Protein AF-A0A959FDI9-F1 (afdb_monomer_lite)

Sequence (269 aa):
MSRISKNSVHAALERAADIILSATTGDPFISRRDIRNKLEELQGEEKALVGHFYRFVDARDAKKGARVTKKDVEAALLYTKEKVLDKYDLNNNGFSKAEIDNMSTLGKLTVAFATHLKRVALAIESKTPEDIAQKLTELTDGVFFTGFGSEGDEPVEVIHLQTDLDYLDAQALADALGYDTSTPEGTIEKQYTYSPELNFELIDSIYFTDDDYGIRTNEVVRYMTAYLTDLIVVIFGEDLVAPPQHPWYWAGIAKDGSIIGLQSQVIWT

Radius of gyration: 22.68 Å; chains: 1; bounding box: 50×42×60 Å

Secondary structure (DSSP, 8-state):
-PPBPHHHHHHHHHHHHHHHHTT-SS-SEE-HHHHHHHHHH--HHHHHHHHHHHHHHHHHT--TT--EEHHHHHHHHHHIIIIIIGGG-TTSS-B-HHHHHTS-HHHHHHHHHHHHHHHHHHHHHH--HHHHHHHHHHHHTT-EE--TT-SS-EEPEEEEE----S---HHHHHHHHT--TTSTTT-EEEEEE--GGGHHHHTTTTS-TTSHHHHHHHHHHHHHHHH-EEEEEEEES-TTSSS-EEEEEEEEE-TTS-EEEEEEEEE--

Structure (mmCIF, N/CA/C/O backbone):
data_AF-A0A959FDI9-F1
#
_entry.id   AF-A0A959FDI9-F1
#
loop_
_atom_site.group_PDB
_atom_site.id
_atom_site.type_symbol
_atom_site.label_atom_id
_atom_site.label_alt_id
_atom_site.label_comp_id
_atom_site.label_asym_id
_atom_site.label_entity_id
_atom_site.label_seq_id
_atom_site.pdbx_PDB_ins_code
_atom_site.Cartn_x
_atom_site.Cartn_y
_atom_site.Cartn_z
_atom_site.occupancy
_atom_site.B_iso_or_equiv
_atom_site.auth_seq_id
_atom_site.auth_comp_id
_atom_site.auth_asym_id
_atom_site.auth_atom_id
_atom_site.pdbx_PDB_model_num
ATOM 1 N N . MET A 1 1 ? 9.260 -22.763 -12.420 1.00 64.00 1 MET A N 1
ATOM 2 C CA . MET A 1 1 ? 8.588 -21.450 -12.345 1.00 64.00 1 MET A CA 1
ATOM 3 C C . MET A 1 1 ? 7.423 -21.493 -13.316 1.00 64.00 1 MET A C 1
ATOM 5 O O . MET A 1 1 ? 7.647 -21.844 -14.469 1.00 64.00 1 MET A O 1
ATOM 9 N N . SER A 1 2 ? 6.201 -21.243 -12.846 1.00 80.31 2 SER A N 1
ATOM 10 C CA . SER A 1 2 ? 5.038 -21.065 -13.725 1.00 80.31 2 SER A CA 1
ATOM 11 C C . SER A 1 2 ? 5.229 -19.826 -14.604 1.00 80.31 2 SER A C 1
ATOM 13 O O . SER A 1 2 ? 5.935 -18.906 -14.191 1.00 80.31 2 SER A O 1
ATOM 15 N N . ARG A 1 3 ? 4.590 -19.774 -15.779 1.00 91.19 3 ARG A N 1
ATOM 16 C CA . ARG A 1 3 ? 4.583 -18.560 -16.612 1.00 91.19 3 ARG A CA 1
ATOM 17 C C . ARG A 1 3 ? 4.044 -17.366 -15.816 1.00 91.19 3 ARG A C 1
ATOM 19 O O . ARG A 1 3 ? 3.145 -17.531 -14.985 1.00 91.19 3 ARG A O 1
ATOM 26 N N . ILE A 1 4 ? 4.591 -16.181 -16.066 1.00 92.44 4 ILE A N 1
ATOM 27 C CA . ILE A 1 4 ? 4.073 -14.925 -15.513 1.00 92.44 4 ILE A CA 1
ATOM 28 C C . ILE A 1 4 ? 3.248 -14.202 -16.574 1.00 92.44 4 ILE A C 1
ATOM 30 O O . ILE A 1 4 ? 3.664 -14.107 -17.727 1.00 92.44 4 ILE A O 1
ATOM 34 N N . SER A 1 5 ? 2.058 -13.730 -16.201 1.00 94.25 5 SER A N 1
ATOM 35 C CA . SER A 1 5 ? 1.147 -13.113 -17.164 1.00 94.25 5 SER A CA 1
ATOM 36 C C . SER A 1 5 ? 1.722 -11.802 -17.702 1.00 94.25 5 SER A C 1
ATOM 38 O O . SER A 1 5 ? 2.359 -11.045 -16.965 1.00 94.25 5 SER A O 1
ATOM 40 N N . LYS A 1 6 ? 1.454 -11.518 -18.979 1.00 94.06 6 LYS A N 1
ATOM 41 C CA . LYS A 1 6 ? 1.857 -10.270 -19.632 1.00 94.06 6 LYS A CA 1
ATOM 42 C C . LYS A 1 6 ? 1.352 -9.041 -18.876 1.00 94.06 6 LYS A C 1
ATOM 44 O O . LYS A 1 6 ? 2.129 -8.141 -18.570 1.00 94.06 6 LYS A O 1
ATOM 49 N N . ASN A 1 7 ? 0.080 -9.075 -18.486 1.00 93.38 7 ASN A N 1
ATOM 50 C CA . ASN A 1 7 ? -0.578 -7.995 -17.755 1.00 93.38 7 ASN A CA 1
ATOM 51 C C . ASN A 1 7 ? 0.093 -7.725 -16.404 1.00 93.38 7 ASN A C 1
ATOM 53 O O . ASN A 1 7 ? 0.322 -6.572 -16.066 1.00 93.38 7 ASN A O 1
ATOM 57 N N . SER A 1 8 ? 0.485 -8.766 -15.658 1.00 93.50 8 SER A N 1
ATOM 58 C CA . SER A 1 8 ? 1.203 -8.589 -14.385 1.00 93.50 8 SER A CA 1
ATOM 59 C C . SER A 1 8 ? 2.553 -7.892 -14.576 1.00 93.50 8 SER A C 1
ATOM 61 O O . SER A 1 8 ? 2.942 -7.064 -13.757 1.00 93.50 8 SER A O 1
ATOM 63 N N . VAL A 1 9 ? 3.272 -8.211 -15.657 1.00 95.94 9 VAL A N 1
ATOM 64 C CA . VAL A 1 9 ? 4.559 -7.570 -15.972 1.00 95.94 9 VAL A CA 1
ATOM 65 C C . VAL A 1 9 ? 4.356 -6.124 -16.430 1.00 95.94 9 VAL A C 1
ATOM 67 O O . VAL A 1 9 ? 5.126 -5.250 -16.038 1.00 95.94 9 VAL A O 1
ATOM 70 N N . HIS A 1 10 ? 3.308 -5.844 -17.210 1.00 96.31 10 HIS A N 1
ATOM 71 C CA . HIS A 1 10 ? 2.946 -4.476 -17.598 1.00 96.31 10 HIS A CA 1
ATOM 72 C C . HIS A 1 10 ? 2.569 -3.620 -16.388 1.00 96.31 10 HIS A C 1
ATOM 74 O O . HIS A 1 10 ? 3.113 -2.528 -16.256 1.00 96.31 10 HIS A O 1
ATOM 80 N N . ALA A 1 11 ? 1.733 -4.135 -15.485 1.00 93.69 11 ALA A N 1
ATOM 81 C CA . ALA A 1 11 ? 1.323 -3.435 -14.268 1.00 93.69 11 ALA A CA 1
ATOM 82 C C . ALA A 1 11 ? 2.513 -3.125 -13.344 1.00 93.69 11 ALA A C 1
ATOM 84 O O . ALA A 1 11 ? 2.607 -2.042 -12.774 1.00 93.69 11 ALA A O 1
ATOM 85 N N . ALA A 1 12 ? 3.477 -4.045 -13.232 1.00 96.12 12 ALA A N 1
ATOM 86 C CA . ALA A 1 12 ? 4.700 -3.807 -12.464 1.00 96.12 12 ALA A CA 1
ATOM 87 C C . ALA A 1 12 ? 5.544 -2.659 -13.046 1.00 96.12 12 ALA A C 1
ATOM 89 O O . ALA A 1 12 ? 6.125 -1.871 -12.299 1.00 96.12 12 ALA A O 1
ATOM 90 N N . LEU A 1 13 ? 5.604 -2.550 -14.376 1.00 97.44 13 LEU A N 1
ATOM 91 C CA . LEU A 1 13 ? 6.297 -1.453 -15.048 1.00 97.44 13 LEU A CA 1
ATOM 92 C C . LEU A 1 13 ? 5.544 -0.122 -14.917 1.00 97.44 13 LEU A C 1
ATOM 94 O O . LEU A 1 13 ? 6.181 0.908 -14.718 1.00 97.44 13 LEU A O 1
ATOM 98 N N . GLU A 1 14 ? 4.213 -0.141 -15.020 1.00 96.88 14 GLU A N 1
ATOM 99 C CA . GLU A 1 14 ? 3.357 1.029 -14.774 1.00 96.88 14 GLU A CA 1
ATOM 100 C C . GLU A 1 14 ? 3.564 1.562 -13.358 1.00 96.88 14 GLU A C 1
ATOM 102 O O . GLU A 1 14 ? 3.904 2.728 -13.199 1.00 96.88 14 GLU A O 1
ATOM 107 N N . ARG A 1 15 ? 3.531 0.686 -12.348 1.00 96.12 15 ARG A N 1
ATOM 108 C CA . ARG A 1 15 ? 3.829 1.058 -10.959 1.00 96.12 15 ARG A CA 1
ATOM 109 C C . ARG A 1 15 ? 5.207 1.704 -10.813 1.00 96.12 15 ARG A C 1
ATOM 111 O O . ARG A 1 15 ? 5.352 2.698 -10.110 1.00 96.12 15 ARG A O 1
ATOM 118 N N . ALA A 1 16 ? 6.230 1.175 -11.486 1.00 96.56 16 ALA A N 1
ATOM 119 C CA . ALA A 1 16 ? 7.555 1.791 -11.466 1.00 96.56 16 ALA A CA 1
ATOM 120 C C . ALA A 1 16 ? 7.569 3.185 -12.123 1.00 96.56 16 ALA A C 1
ATOM 122 O O . ALA A 1 16 ? 8.289 4.067 -11.657 1.00 96.56 16 ALA A O 1
ATOM 123 N N . ALA A 1 17 ? 6.786 3.395 -13.185 1.00 96.12 17 ALA A N 1
ATOM 124 C CA . ALA A 1 17 ? 6.612 4.703 -13.809 1.00 96.12 17 ALA A CA 1
ATOM 125 C C . ALA A 1 17 ? 5.898 5.684 -12.867 1.00 96.12 17 ALA A C 1
ATOM 127 O O . ALA A 1 17 ? 6.367 6.809 -12.705 1.00 96.12 17 ALA A O 1
ATOM 128 N N . ASP A 1 18 ? 4.834 5.247 -12.195 1.00 94.25 18 ASP A N 1
ATOM 129 C CA . ASP A 1 18 ? 4.081 6.069 -11.245 1.00 94.25 18 ASP A CA 1
ATOM 130 C C . ASP A 1 18 ? 4.950 6.509 -10.063 1.00 94.25 18 ASP A C 1
ATOM 132 O O . ASP A 1 18 ? 4.940 7.682 -9.698 1.00 94.25 18 ASP A O 1
ATOM 136 N N . ILE A 1 19 ? 5.794 5.616 -9.533 1.00 94.00 19 ILE A N 1
ATOM 137 C CA . ILE A 1 19 ? 6.766 5.948 -8.476 1.00 94.00 19 ILE A CA 1
ATOM 138 C C . ILE A 1 19 ? 7.771 7.013 -8.941 1.00 94.00 19 ILE A C 1
ATOM 140 O O . ILE A 1 19 ? 8.160 7.890 -8.170 1.00 94.00 19 ILE A O 1
ATOM 144 N N . ILE A 1 20 ? 8.209 6.956 -10.202 1.00 93.94 20 ILE A N 1
ATOM 145 C CA . ILE A 1 20 ? 9.092 7.983 -10.774 1.00 93.94 20 ILE A CA 1
ATOM 146 C C . ILE A 1 20 ? 8.350 9.321 -10.878 1.00 93.94 20 ILE A C 1
ATOM 148 O O . ILE A 1 20 ? 8.916 10.362 -10.544 1.00 93.94 20 ILE A O 1
ATOM 152 N N . LEU A 1 21 ? 7.094 9.302 -11.331 1.00 91.50 21 LEU A N 1
ATOM 153 C CA . LEU A 1 21 ? 6.261 10.498 -11.464 1.00 91.50 21 LEU A CA 1
ATOM 154 C C . LEU A 1 21 ? 5.925 11.124 -10.108 1.00 91.50 21 LEU A C 1
ATOM 156 O O . LEU A 1 21 ? 5.872 12.347 -10.013 1.00 91.50 21 LEU A O 1
ATOM 160 N N . SER A 1 22 ? 5.763 10.315 -9.061 1.00 89.88 22 SER A N 1
ATOM 161 C CA . SER A 1 22 ? 5.481 10.782 -7.702 1.00 89.88 22 SER A CA 1
ATOM 162 C C . SER A 1 22 ? 6.714 11.320 -6.970 1.00 89.88 22 SER A C 1
ATOM 164 O O . SER A 1 22 ? 6.590 11.779 -5.840 1.00 89.88 22 SER A O 1
ATOM 166 N N . ALA A 1 23 ? 7.915 11.221 -7.549 1.00 89.25 23 ALA A N 1
ATOM 167 C CA . ALA A 1 23 ? 9.136 11.697 -6.901 1.00 89.25 23 ALA A CA 1
ATOM 168 C C . ALA A 1 23 ? 9.255 13.232 -6.899 1.00 89.25 23 ALA A C 1
ATOM 170 O O . ALA A 1 23 ? 10.052 13.778 -6.142 1.00 89.25 23 ALA A O 1
ATOM 171 N N . THR A 1 24 ? 8.505 13.939 -7.752 1.00 83.06 24 THR A N 1
ATOM 172 C CA . THR A 1 24 ? 8.578 15.404 -7.838 1.00 83.06 24 THR A CA 1
ATOM 173 C C . THR A 1 24 ? 7.906 16.097 -6.651 1.00 83.06 24 THR A C 1
ATOM 175 O O . THR A 1 24 ? 6.798 15.748 -6.255 1.00 83.06 24 THR A O 1
ATOM 178 N N . THR A 1 25 ? 8.529 17.156 -6.133 1.00 75.44 25 THR A N 1
ATOM 179 C CA . THR A 1 25 ? 7.976 18.016 -5.074 1.00 75.44 25 THR A CA 1
ATOM 180 C C . THR A 1 25 ? 7.126 19.158 -5.651 1.00 75.44 25 THR A C 1
ATOM 182 O O . THR A 1 25 ? 7.288 20.314 -5.267 1.00 75.44 25 THR A O 1
ATOM 185 N N . GLY A 1 26 ? 6.268 18.857 -6.630 1.00 70.88 26 GLY A N 1
ATOM 186 C CA . GLY A 1 26 ? 5.386 19.836 -7.286 1.00 70.88 26 GLY A CA 1
ATOM 187 C C . GLY A 1 26 ? 5.960 20.532 -8.529 1.00 70.88 26 GLY A C 1
ATOM 188 O O . GLY A 1 26 ? 5.244 21.288 -9.185 1.00 70.88 26 GLY A O 1
ATOM 189 N N . ASP A 1 27 ? 7.208 20.249 -8.910 1.00 78.25 27 ASP A N 1
ATOM 190 C CA . ASP A 1 27 ? 7.780 20.716 -10.176 1.00 78.25 27 ASP A CA 1
ATOM 191 C C . ASP A 1 27 ? 7.311 19.832 -11.352 1.00 78.25 27 ASP A C 1
ATOM 193 O O . ASP A 1 27 ? 7.165 18.615 -11.206 1.00 78.25 27 ASP A O 1
ATOM 197 N N . PRO A 1 28 ? 7.166 20.370 -12.577 1.00 84.56 28 PRO A N 1
ATOM 198 C CA . PRO A 1 28 ? 6.822 19.564 -13.757 1.00 84.56 28 PRO A CA 1
ATOM 199 C C . PRO A 1 28 ? 7.983 18.674 -14.250 1.00 84.56 28 PRO A C 1
ATOM 201 O O . PRO A 1 28 ? 7.889 18.042 -15.305 1.00 84.56 28 PRO A O 1
ATOM 204 N N . PHE A 1 29 ? 9.094 18.644 -13.511 1.00 88.75 29 PHE A N 1
ATOM 205 C CA . PHE A 1 29 ? 10.334 17.976 -13.867 1.00 88.75 29 PHE A CA 1
ATOM 206 C C . PHE A 1 29 ? 10.818 17.091 -12.724 1.00 88.75 29 PHE A C 1
ATOM 208 O O . PHE A 1 29 ? 10.808 17.505 -11.573 1.00 88.75 29 PHE A O 1
ATOM 215 N N . ILE A 1 30 ? 11.347 15.922 -13.071 1.00 89.75 30 ILE A N 1
ATOM 216 C CA . ILE A 1 30 ? 11.963 14.987 -12.136 1.00 89.75 30 ILE A CA 1
ATOM 217 C C . ILE A 1 30 ? 13.481 15.137 -12.232 1.00 89.75 30 ILE A C 1
ATOM 219 O O . ILE A 1 30 ? 14.099 14.824 -13.260 1.00 89.75 30 ILE A O 1
ATOM 223 N N . SER A 1 31 ? 14.104 15.628 -11.163 1.00 87.69 31 SER A N 1
ATOM 224 C CA . SER A 1 31 ? 15.558 15.721 -11.079 1.00 87.69 31 SER A CA 1
ATOM 225 C C . SER A 1 31 ? 16.185 14.408 -10.596 1.00 87.69 31 SER A C 1
ATOM 227 O O . SER A 1 31 ? 15.552 13.558 -9.971 1.00 87.69 31 SER A O 1
ATOM 229 N N . ARG A 1 32 ? 17.493 14.254 -10.834 1.00 89.00 32 ARG A N 1
ATOM 230 C CA . ARG A 1 32 ? 18.267 13.114 -10.308 1.00 89.00 32 ARG A CA 1
ATOM 231 C C . ARG A 1 32 ? 18.302 13.076 -8.781 1.00 89.00 32 ARG A C 1
ATOM 233 O O . ARG A 1 32 ? 18.524 12.010 -8.215 1.00 89.00 32 ARG A O 1
ATOM 240 N N . ARG A 1 33 ? 18.157 14.234 -8.127 1.00 88.25 33 ARG A N 1
ATOM 241 C CA . ARG A 1 33 ? 18.095 14.325 -6.665 1.00 88.25 33 ARG A CA 1
ATOM 242 C C . ARG A 1 33 ? 16.769 13.766 -6.167 1.00 88.25 33 ARG A C 1
ATOM 244 O O . ARG A 1 33 ? 16.793 12.926 -5.281 1.00 88.25 33 ARG A O 1
ATOM 251 N N . ASP A 1 34 ? 15.666 14.163 -6.790 1.00 90.12 34 ASP A N 1
ATOM 252 C CA . ASP A 1 34 ? 14.319 13.731 -6.398 1.00 90.12 34 ASP A CA 1
ATOM 253 C C . ASP A 1 34 ? 14.202 12.206 -6.468 1.00 90.12 34 ASP A C 1
ATOM 255 O O . ASP A 1 34 ? 13.781 11.557 -5.516 1.00 90.12 34 ASP A O 1
ATOM 259 N N . ILE A 1 35 ? 14.715 11.606 -7.547 1.00 91.56 35 ILE A N 1
ATOM 260 C CA . ILE A 1 35 ? 14.747 10.145 -7.672 1.00 91.56 35 ILE A CA 1
ATOM 261 C C . ILE A 1 35 ? 15.709 9.487 -6.696 1.00 91.56 35 ILE A C 1
ATOM 263 O O . ILE A 1 35 ? 15.417 8.395 -6.222 1.00 91.56 35 ILE A O 1
ATOM 267 N N . ARG A 1 36 ? 16.847 10.108 -6.370 1.00 91.12 36 ARG A N 1
ATOM 268 C CA . ARG A 1 36 ? 17.741 9.548 -5.350 1.00 91.12 36 ARG A CA 1
ATOM 269 C C . ARG A 1 36 ? 17.026 9.447 -4.007 1.00 91.12 36 ARG A C 1
ATOM 271 O O . ARG A 1 36 ? 17.040 8.365 -3.435 1.00 91.12 36 ARG A O 1
ATOM 278 N N . ASN A 1 37 ? 16.372 10.524 -3.580 1.00 89.06 37 ASN A N 1
ATOM 279 C CA . ASN A 1 37 ? 15.600 10.547 -2.342 1.00 89.06 37 ASN A CA 1
ATOM 280 C C . ASN A 1 37 ? 14.484 9.496 -2.396 1.00 89.06 37 ASN A C 1
ATOM 282 O O . ASN A 1 37 ? 14.387 8.653 -1.512 1.00 89.06 37 ASN A O 1
ATOM 286 N N . LYS A 1 38 ? 13.726 9.437 -3.502 1.00 90.94 38 LYS A N 1
ATOM 287 C CA . LYS A 1 38 ? 12.665 8.434 -3.651 1.00 90.94 38 LYS A CA 1
ATOM 288 C C . LYS A 1 38 ? 13.194 7.001 -3.569 1.00 90.94 38 LYS A C 1
ATOM 290 O O . LYS A 1 38 ? 12.561 6.142 -2.974 1.00 90.94 38 LYS A O 1
ATOM 295 N N . LEU A 1 39 ? 14.368 6.722 -4.139 1.00 91.94 39 LEU A N 1
ATOM 296 C CA . LEU A 1 39 ? 14.997 5.400 -4.078 1.00 91.94 39 LEU A CA 1
ATOM 297 C C . LEU A 1 39 ? 15.461 5.011 -2.668 1.00 91.94 39 LEU A C 1
ATOM 299 O O . LEU A 1 39 ? 15.658 3.819 -2.432 1.00 91.94 39 LEU A O 1
ATOM 303 N N . GLU A 1 40 ? 15.682 5.956 -1.754 1.00 89.75 40 GLU A N 1
ATOM 304 C CA . GLU A 1 40 ? 16.027 5.661 -0.355 1.00 89.75 40 GLU A CA 1
ATOM 305 C C . GLU A 1 40 ? 14.838 5.044 0.396 1.00 89.75 40 GLU A C 1
ATOM 307 O O . GLU A 1 40 ? 15.041 4.143 1.207 1.00 89.75 40 GLU A O 1
ATOM 312 N N . GLU A 1 41 ? 13.610 5.409 0.018 1.00 86.50 41 GLU A N 1
ATOM 313 C CA . GLU A 1 41 ? 12.364 4.850 0.563 1.00 86.50 41 GLU A CA 1
ATOM 314 C C . GLU A 1 41 ? 12.072 3.426 0.054 1.00 86.50 41 GLU A C 1
ATOM 316 O O . GLU A 1 41 ? 11.409 2.634 0.727 1.00 86.50 41 GLU A O 1
ATOM 321 N N . LEU A 1 42 ? 12.566 3.080 -1.140 1.00 88.31 42 LEU A N 1
ATOM 322 C CA . LEU A 1 42 ? 12.293 1.796 -1.791 1.00 88.31 42 LEU A CA 1
ATOM 323 C C . LEU A 1 42 ? 13.304 0.718 -1.397 1.00 88.31 42 LEU A C 1
ATOM 325 O O . LEU A 1 42 ? 14.479 0.989 -1.132 1.00 88.31 42 LEU A O 1
ATOM 329 N N . GLN A 1 43 ? 12.872 -0.541 -1.476 1.00 87.69 43 GLN A N 1
ATOM 330 C CA . GLN A 1 43 ? 13.693 -1.714 -1.170 1.00 87.69 43 GLN A CA 1
ATOM 331 C C . GLN A 1 43 ? 13.591 -2.785 -2.270 1.00 87.69 43 GLN A C 1
ATOM 333 O O . GLN A 1 43 ? 12.717 -2.739 -3.137 1.00 87.69 43 GLN A O 1
ATOM 338 N N . GLY A 1 44 ? 14.524 -3.742 -2.252 1.00 93.25 44 GLY A N 1
ATOM 339 C CA . GLY A 1 44 ? 14.464 -4.965 -3.062 1.00 93.25 44 GLY A CA 1
ATOM 340 C C . GLY A 1 44 ? 14.291 -4.752 -4.573 1.00 93.25 44 GLY A C 1
ATOM 341 O O . GLY A 1 44 ? 14.942 -3.904 -5.193 1.00 93.25 44 GLY A O 1
ATOM 342 N N . GLU A 1 45 ? 13.424 -5.569 -5.175 1.00 94.06 45 GLU A N 1
ATOM 343 C CA . GLU A 1 45 ? 13.144 -5.574 -6.612 1.00 94.06 45 GLU A CA 1
ATOM 344 C C . GLU A 1 45 ? 12.483 -4.276 -7.102 1.00 94.06 45 GLU A C 1
ATOM 346 O O . GLU A 1 45 ? 12.754 -3.857 -8.229 1.00 94.06 45 GLU A O 1
ATOM 351 N N . GLU A 1 46 ? 11.680 -3.612 -6.261 1.00 94.44 46 GLU A N 1
ATOM 352 C CA . GLU A 1 46 ? 11.037 -2.329 -6.583 1.00 94.44 46 GLU A CA 1
ATOM 353 C C . GLU A 1 46 ? 12.093 -1.239 -6.797 1.00 94.44 46 GLU A C 1
ATOM 355 O O . GLU A 1 46 ? 12.156 -0.627 -7.865 1.00 94.44 46 GLU A O 1
ATOM 360 N N . LYS A 1 47 ? 13.013 -1.074 -5.833 1.00 95.50 47 LYS A N 1
ATOM 361 C CA . LYS A 1 47 ? 14.143 -0.132 -5.936 1.00 95.50 47 LYS A CA 1
ATOM 362 C C . LYS A 1 47 ? 15.004 -0.416 -7.164 1.00 95.50 47 LYS A C 1
ATOM 364 O O . LYS A 1 47 ? 15.411 0.508 -7.875 1.00 95.50 47 LYS A O 1
ATOM 369 N N . ALA A 1 48 ? 15.296 -1.693 -7.417 1.00 95.88 48 ALA A N 1
ATOM 370 C CA . ALA A 1 48 ? 16.121 -2.106 -8.545 1.00 95.88 48 ALA A CA 1
ATOM 371 C C . ALA A 1 48 ? 15.465 -1.751 -9.889 1.00 95.88 48 ALA A C 1
ATOM 373 O O . ALA A 1 48 ? 16.136 -1.190 -10.761 1.00 95.88 48 ALA A O 1
ATOM 374 N N . LEU A 1 49 ? 14.165 -2.031 -10.043 1.00 97.94 49 LEU A N 1
ATOM 375 C CA . LEU A 1 49 ? 13.410 -1.686 -11.244 1.00 97.94 49 LEU A CA 1
ATOM 376 C C . LEU A 1 49 ? 13.297 -0.172 -11.420 1.00 97.94 49 LEU A C 1
ATOM 378 O O . LEU A 1 49 ? 13.691 0.325 -12.472 1.00 97.94 49 LEU A O 1
ATOM 382 N N . VAL A 1 50 ? 12.827 0.561 -10.405 1.00 97.25 50 VAL A N 1
ATOM 383 C CA . VAL A 1 50 ? 12.641 2.022 -10.465 1.00 97.25 50 VAL A CA 1
ATOM 384 C C . VAL A 1 50 ? 13.956 2.718 -10.814 1.00 97.25 50 VAL A C 1
ATOM 386 O O . VAL A 1 50 ? 14.015 3.519 -11.747 1.00 97.25 50 VAL A O 1
ATOM 389 N N . GLY A 1 51 ? 15.053 2.352 -10.147 1.00 96.00 51 GLY A N 1
ATOM 390 C CA . GLY A 1 51 ? 16.361 2.950 -10.408 1.00 96.00 51 GLY A CA 1
ATOM 391 C C . GLY A 1 51 ? 16.915 2.615 -11.795 1.00 96.00 51 GLY A C 1
ATOM 392 O O . GLY A 1 51 ? 17.556 3.453 -12.436 1.00 96.00 51 GLY A O 1
ATOM 393 N N . HIS A 1 52 ? 16.690 1.396 -12.296 1.00 97.19 52 HIS A N 1
ATOM 394 C CA . HIS A 1 52 ? 17.118 1.021 -13.645 1.00 97.19 52 HIS A CA 1
ATOM 395 C C . HIS A 1 52 ? 16.255 1.679 -14.725 1.00 97.19 52 HIS A C 1
ATOM 397 O O . HIS A 1 52 ? 16.796 2.158 -15.721 1.00 97.19 52 HIS A O 1
ATOM 403 N N . PHE A 1 53 ? 14.942 1.747 -14.511 1.00 97.00 53 PHE A N 1
ATOM 404 C CA . PHE A 1 53 ? 14.006 2.360 -15.440 1.00 97.00 53 PHE A CA 1
ATOM 405 C C . PHE A 1 53 ? 14.223 3.871 -15.530 1.00 97.00 53 PHE A C 1
ATOM 407 O O . PHE A 1 53 ? 14.349 4.386 -16.636 1.00 97.00 53 PHE A O 1
ATOM 414 N N . TYR A 1 54 ? 14.429 4.570 -14.409 1.00 95.12 54 TYR A N 1
ATOM 415 C CA . TYR A 1 54 ? 14.777 5.993 -14.436 1.00 95.12 54 TYR A CA 1
ATOM 416 C C . TYR A 1 54 ? 16.052 6.270 -15.241 1.00 95.12 54 TYR A C 1
ATOM 418 O O . TYR A 1 54 ? 16.063 7.163 -16.082 1.00 95.12 54 TYR A O 1
ATOM 426 N N . ARG A 1 55 ? 17.119 5.477 -15.051 1.00 93.69 55 ARG A N 1
ATOM 427 C CA . ARG A 1 55 ? 18.348 5.616 -15.856 1.00 93.69 55 ARG A CA 1
ATOM 428 C C . ARG A 1 55 ? 18.098 5.378 -17.341 1.00 93.69 55 ARG A C 1
ATOM 430 O O . ARG A 1 55 ? 18.737 6.023 -18.164 1.00 93.69 55 ARG A O 1
ATOM 437 N N . PHE A 1 56 ? 17.191 4.467 -17.682 1.00 93.81 56 PHE A N 1
ATOM 438 C CA . PHE A 1 56 ? 16.774 4.246 -19.062 1.00 93.81 56 PHE A CA 1
ATOM 439 C C . PHE A 1 56 ? 16.048 5.473 -19.643 1.00 93.81 56 PHE A C 1
ATOM 441 O O . PHE A 1 56 ? 16.335 5.847 -20.779 1.00 93.81 56 PHE A O 1
ATOM 448 N N . VAL A 1 57 ? 15.184 6.139 -18.865 1.00 93.00 57 VAL A N 1
ATOM 449 C CA . VAL A 1 57 ? 14.532 7.398 -19.274 1.00 93.00 57 VAL A CA 1
ATOM 450 C C . VAL A 1 57 ? 15.552 8.535 -19.415 1.00 93.00 57 VAL A C 1
ATOM 452 O O . VAL A 1 57 ? 15.634 9.151 -20.473 1.00 93.00 57 VAL A O 1
ATOM 455 N N . ASP A 1 58 ? 16.384 8.768 -18.395 1.00 90.06 58 ASP A N 1
ATOM 456 C CA . ASP A 1 58 ? 17.394 9.843 -18.367 1.00 90.06 58 ASP A CA 1
ATOM 457 C C . ASP A 1 58 ? 18.430 9.700 -19.497 1.00 90.06 58 ASP A C 1
ATOM 459 O O . ASP A 1 58 ? 18.857 10.685 -20.098 1.00 90.06 58 ASP A O 1
ATOM 463 N N . ALA A 1 59 ? 18.815 8.464 -19.837 1.00 86.56 59 ALA A N 1
ATOM 464 C CA . ALA A 1 59 ? 19.763 8.197 -20.916 1.00 86.56 59 ALA A CA 1
ATOM 465 C C . ALA A 1 59 ? 19.198 8.500 -22.313 1.00 86.56 59 ALA A C 1
ATOM 467 O O . ALA A 1 59 ? 19.975 8.780 -23.228 1.00 86.56 59 ALA A O 1
ATOM 468 N N . ARG A 1 60 ? 17.872 8.449 -22.494 1.00 73.06 60 ARG A N 1
ATOM 469 C CA . ARG A 1 60 ? 17.224 8.663 -23.797 1.00 73.06 60 ARG A CA 1
ATOM 470 C C . ARG A 1 60 ? 17.355 10.110 -24.279 1.00 73.06 60 ARG A C 1
ATOM 472 O O . ARG A 1 60 ? 17.523 10.321 -25.476 1.00 73.06 60 ARG A O 1
ATOM 479 N N . ASP A 1 61 ? 17.373 11.067 -23.351 1.00 67.25 61 ASP A N 1
ATOM 480 C CA . ASP A 1 61 ? 17.474 12.507 -23.627 1.00 67.25 61 ASP A CA 1
ATOM 481 C C . ASP A 1 61 ? 18.696 13.160 -22.959 1.00 67.25 61 ASP A C 1
ATOM 483 O O . ASP A 1 61 ? 18.682 14.339 -22.599 1.00 67.25 61 ASP A O 1
ATOM 487 N N . ALA A 1 62 ? 19.790 12.401 -22.826 1.00 65.12 62 ALA A N 1
ATOM 488 C CA . ALA A 1 62 ? 21.022 12.823 -22.163 1.00 65.12 62 ALA A CA 1
ATOM 489 C C . ALA A 1 62 ? 21.653 14.078 -22.807 1.00 65.12 62 ALA A C 1
ATOM 491 O O . ALA A 1 62 ? 22.494 14.011 -23.705 1.00 65.12 62 ALA A O 1
ATOM 492 N N . LYS A 1 63 ? 21.274 15.255 -22.304 1.00 71.75 63 LYS A N 1
ATOM 493 C CA . LYS A 1 63 ? 21.898 16.556 -22.582 1.00 71.75 63 LYS A CA 1
ATOM 494 C C . LYS A 1 63 ? 22.296 17.213 -21.265 1.00 71.75 63 LYS A C 1
ATOM 496 O O . LYS A 1 63 ? 21.734 16.930 -20.208 1.00 71.75 63 LYS A O 1
ATOM 501 N N . LYS A 1 64 ? 23.284 18.110 -21.298 1.00 64.94 64 LYS A N 1
ATOM 502 C CA . LYS A 1 64 ? 23.692 18.863 -20.103 1.00 64.94 64 LYS A CA 1
ATOM 503 C C . LYS A 1 64 ? 22.498 19.689 -19.601 1.00 64.94 64 LYS A C 1
ATOM 505 O O . LYS A 1 64 ? 22.027 20.565 -20.316 1.00 64.94 64 LYS A O 1
ATOM 510 N N . GLY A 1 65 ? 22.019 19.393 -18.391 1.00 65.88 65 GLY A N 1
ATOM 511 C CA . GLY A 1 65 ? 20.827 20.026 -17.811 1.00 65.88 65 GLY A CA 1
ATOM 512 C C . GLY A 1 65 ? 19.490 19.414 -18.244 1.00 65.88 65 GLY A C 1
ATOM 513 O O . GLY A 1 65 ? 18.454 19.991 -17.920 1.00 65.88 65 GLY A O 1
ATOM 514 N N . ALA A 1 66 ? 19.498 18.275 -18.951 1.00 69.38 66 ALA A N 1
ATOM 515 C CA . ALA A 1 66 ? 18.284 17.525 -19.247 1.00 69.38 66 ALA A CA 1
ATOM 516 C C . ALA A 1 66 ? 17.573 17.143 -17.945 1.00 69.38 66 ALA A C 1
ATOM 518 O O . ALA A 1 66 ? 18.204 16.752 -16.960 1.00 69.38 66 ALA A O 1
ATOM 519 N N . ARG A 1 67 ? 16.255 17.314 -17.953 1.00 83.44 67 ARG A N 1
ATOM 520 C CA . ARG A 1 67 ? 15.360 16.938 -16.866 1.00 83.44 67 ARG A CA 1
ATOM 521 C C . ARG A 1 67 ? 14.362 15.944 -17.428 1.00 83.44 67 ARG A C 1
ATOM 523 O O . ARG A 1 67 ? 13.933 16.113 -18.565 1.00 83.44 67 ARG A O 1
ATOM 530 N N . VAL A 1 68 ? 13.992 14.951 -16.632 1.00 89.81 68 VAL A N 1
ATOM 531 C CA . VAL A 1 68 ? 12.985 13.971 -17.035 1.00 89.81 68 VAL A CA 1
ATOM 532 C C . VAL A 1 68 ? 11.606 14.593 -16.840 1.00 89.81 68 VAL A C 1
ATOM 534 O O . VAL A 1 68 ? 11.291 15.082 -15.757 1.00 89.81 68 VAL A O 1
ATOM 537 N N . THR A 1 69 ? 10.790 14.610 -17.888 1.00 91.50 69 THR A N 1
ATOM 538 C CA . THR A 1 69 ? 9.395 15.060 -17.832 1.00 91.50 69 THR A CA 1
ATOM 539 C C . THR A 1 69 ? 8.443 13.873 -17.738 1.00 91.50 69 THR A C 1
ATOM 541 O O . THR A 1 69 ? 8.799 12.742 -18.073 1.00 91.50 69 THR A O 1
ATOM 544 N N . LYS A 1 70 ? 7.183 14.135 -17.365 1.00 92.38 70 LYS A N 1
ATOM 545 C CA . LYS A 1 70 ? 6.112 13.129 -17.432 1.00 92.38 70 LYS A CA 1
ATOM 546 C C . LYS A 1 70 ? 6.009 12.478 -18.817 1.00 92.38 70 LYS A C 1
ATOM 548 O O . LYS A 1 70 ? 5.909 11.260 -18.921 1.00 92.38 70 LYS A O 1
ATOM 553 N N . LYS A 1 71 ? 6.124 13.284 -19.875 1.00 92.25 71 LYS A N 1
ATOM 554 C CA . LYS A 1 71 ? 6.079 12.812 -21.263 1.00 92.25 71 LYS A CA 1
ATOM 555 C C . LYS A 1 71 ? 7.214 11.833 -21.578 1.00 92.25 71 LYS A C 1
ATOM 557 O O . LYS A 1 71 ? 6.994 10.865 -22.302 1.00 92.25 71 LYS A O 1
ATOM 562 N N . ASP A 1 72 ? 8.407 12.062 -21.035 1.00 93.06 72 ASP A N 1
ATOM 563 C CA . ASP A 1 72 ? 9.559 11.182 -21.264 1.00 93.06 72 ASP A CA 1
ATOM 564 C C . ASP A 1 72 ? 9.354 9.827 -20.579 1.00 93.06 72 ASP A C 1
ATOM 566 O O . ASP A 1 72 ? 9.634 8.783 -21.173 1.00 93.06 72 ASP A O 1
ATOM 570 N N . VAL A 1 73 ? 8.794 9.834 -19.363 1.00 94.31 73 VAL A N 1
ATOM 571 C CA . VAL A 1 73 ? 8.436 8.615 -18.623 1.00 94.31 73 VAL A CA 1
ATOM 572 C C . VAL A 1 73 ? 7.363 7.821 -19.370 1.00 94.31 73 VAL A C 1
ATOM 574 O O . VAL A 1 73 ? 7.548 6.629 -19.605 1.00 94.31 73 VAL A O 1
ATOM 577 N N . GLU A 1 74 ? 6.285 8.467 -19.821 1.00 94.75 74 GLU A N 1
ATOM 578 C CA . GLU A 1 74 ? 5.214 7.822 -20.598 1.00 94.75 74 GLU A CA 1
ATOM 579 C C . GLU A 1 74 ? 5.735 7.244 -21.925 1.00 94.75 74 GLU A C 1
ATOM 581 O O . GLU A 1 74 ? 5.431 6.104 -22.290 1.00 94.75 74 GLU A O 1
ATOM 586 N N . ALA A 1 75 ? 6.588 7.990 -22.634 1.00 94.31 75 ALA A N 1
ATOM 587 C CA . ALA A 1 75 ? 7.202 7.528 -23.875 1.00 94.31 75 ALA A CA 1
ATOM 588 C C . ALA A 1 75 ? 8.179 6.361 -23.653 1.00 94.31 75 ALA A C 1
ATOM 590 O O . ALA A 1 75 ? 8.330 5.497 -24.526 1.00 94.31 75 ALA A O 1
ATOM 591 N N . ALA A 1 76 ? 8.878 6.328 -22.517 1.00 95.25 76 ALA A N 1
ATOM 592 C CA . ALA A 1 76 ? 9.739 5.216 -22.131 1.00 95.25 76 ALA A CA 1
ATOM 593 C C . ALA A 1 76 ? 8.931 3.990 -21.688 1.00 95.25 76 ALA A C 1
ATOM 595 O O . ALA A 1 76 ? 9.308 2.868 -22.034 1.00 95.25 76 ALA A O 1
ATOM 596 N N . LEU A 1 77 ? 7.815 4.193 -20.986 1.00 96.25 77 LEU A N 1
ATOM 597 C CA . LEU A 1 77 ? 6.885 3.147 -20.567 1.00 96.25 77 LEU A CA 1
ATOM 598 C C . LEU A 1 77 ? 6.318 2.421 -21.788 1.00 96.25 77 LEU A C 1
ATOM 600 O O . LEU A 1 77 ? 6.460 1.202 -21.896 1.00 96.25 77 LEU A O 1
ATOM 604 N N . LEU A 1 78 ? 5.768 3.172 -22.748 1.00 96.19 78 LEU A N 1
ATOM 605 C CA . LEU A 1 78 ? 5.226 2.611 -23.987 1.00 96.19 78 LEU A CA 1
ATOM 606 C C . LEU A 1 78 ? 6.296 1.848 -24.778 1.00 96.19 78 LEU A C 1
ATOM 608 O O . LEU A 1 78 ? 6.097 0.693 -25.150 1.00 96.19 78 LEU A O 1
ATOM 612 N N . TYR A 1 79 ? 7.470 2.460 -24.967 1.00 95.75 79 TYR A N 1
ATOM 613 C CA . TYR A 1 79 ? 8.583 1.812 -25.661 1.00 95.75 79 TYR A CA 1
ATOM 614 C C . TYR A 1 79 ? 9.007 0.507 -24.976 1.00 95.75 79 TYR A C 1
ATOM 616 O O . TYR A 1 79 ? 9.269 -0.491 -25.645 1.00 95.75 79 TYR A O 1
ATOM 624 N N . THR A 1 80 ? 9.088 0.499 -23.646 1.00 95.94 80 THR A N 1
ATOM 625 C CA . THR A 1 80 ? 9.527 -0.675 -22.885 1.00 95.94 80 THR A CA 1
ATOM 626 C C . THR A 1 80 ? 8.504 -1.802 -22.995 1.00 95.94 80 THR A C 1
ATOM 628 O O . THR A 1 80 ? 8.896 -2.935 -23.273 1.00 95.94 80 THR A O 1
ATOM 631 N N . LYS A 1 81 ? 7.202 -1.504 -22.892 1.00 96.12 81 LYS A N 1
ATOM 632 C CA . LYS A 1 81 ? 6.148 -2.497 -23.141 1.00 96.12 81 LYS A CA 1
ATOM 633 C C . LYS A 1 81 ? 6.306 -3.133 -24.518 1.00 96.12 81 LYS A C 1
ATOM 635 O O . LYS A 1 81 ? 6.491 -4.339 -24.616 1.00 96.12 81 LYS A O 1
ATOM 640 N N . GLU A 1 82 ? 6.360 -2.329 -25.573 1.00 94.62 82 GLU A N 1
ATOM 641 C CA . GLU A 1 82 ? 6.373 -2.855 -26.941 1.00 94.62 82 GLU A CA 1
ATOM 642 C C . GLU A 1 82 ? 7.694 -3.528 -27.340 1.00 94.62 82 GLU A C 1
ATOM 644 O O . GLU A 1 82 ? 7.707 -4.572 -27.992 1.00 94.62 82 GLU A O 1
ATOM 649 N N . LYS A 1 83 ? 8.831 -2.901 -27.022 1.00 94.81 83 LYS A N 1
ATOM 650 C CA . LYS A 1 83 ? 10.139 -3.277 -27.585 1.00 94.81 83 LYS A CA 1
ATOM 651 C C . LYS A 1 83 ? 10.995 -4.104 -26.639 1.00 94.81 83 LYS A C 1
ATOM 653 O O . LYS A 1 83 ? 11.874 -4.825 -27.115 1.00 94.81 83 LYS A O 1
ATOM 658 N N . VAL A 1 84 ? 10.766 -4.003 -25.330 1.00 93.75 84 VAL A N 1
ATOM 659 C CA . VAL A 1 84 ? 11.555 -4.713 -24.312 1.00 93.75 84 VAL A CA 1
ATOM 660 C C . VAL A 1 84 ? 10.808 -5.920 -23.759 1.00 93.75 84 VAL A C 1
ATOM 662 O O . VAL A 1 84 ? 11.453 -6.935 -23.511 1.00 93.75 84 VAL A O 1
ATOM 665 N N . LEU A 1 85 ? 9.487 -5.834 -23.590 1.00 95.00 85 LEU A N 1
ATOM 666 C CA . LEU A 1 85 ? 8.684 -6.907 -23.002 1.00 95.00 85 LEU A CA 1
ATOM 667 C C . LEU A 1 85 ? 7.982 -7.732 -24.080 1.00 95.00 85 LEU A C 1
ATOM 669 O O . LEU A 1 85 ? 8.307 -8.901 -24.267 1.00 95.00 85 LEU A O 1
ATOM 673 N N . ASP A 1 86 ? 7.081 -7.119 -24.842 1.00 94.06 86 ASP A N 1
ATOM 674 C CA . ASP A 1 86 ? 6.147 -7.813 -25.735 1.00 94.06 86 ASP A CA 1
ATOM 675 C C . ASP A 1 86 ? 6.829 -8.627 -26.831 1.00 94.06 86 ASP A C 1
ATOM 677 O O . ASP A 1 86 ? 6.320 -9.667 -27.238 1.00 94.06 86 ASP A O 1
ATOM 681 N N . LYS A 1 87 ? 8.026 -8.207 -27.253 1.00 93.19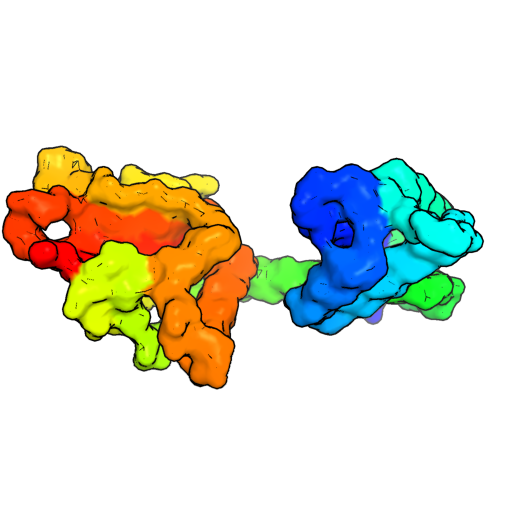 87 LYS A N 1
ATOM 682 C CA . LYS A 1 87 ? 8.864 -8.954 -28.198 1.00 93.19 87 LYS A CA 1
ATOM 683 C C . LYS A 1 87 ? 9.173 -10.390 -27.736 1.00 93.19 87 LYS A C 1
ATOM 685 O O . LYS A 1 87 ? 9.467 -11.234 -28.578 1.00 93.19 87 LYS A O 1
ATOM 690 N N . TYR A 1 88 ? 9.151 -10.657 -26.430 1.00 92.00 88 TYR A N 1
ATOM 691 C CA . TYR A 1 88 ? 9.506 -11.955 -25.850 1.00 92.00 88 TYR A CA 1
ATOM 692 C C . TYR A 1 88 ? 8.296 -12.821 -25.465 1.00 92.00 88 TYR A C 1
ATOM 694 O O . TYR A 1 88 ? 8.507 -13.977 -25.124 1.00 92.00 88 TYR A O 1
ATOM 702 N N . ASP A 1 89 ? 7.057 -12.317 -25.524 1.00 90.00 89 ASP A N 1
ATOM 703 C CA . ASP A 1 89 ? 5.838 -13.125 -25.313 1.00 90.00 89 ASP A CA 1
ATOM 704 C C . ASP A 1 89 ? 5.352 -13.685 -26.658 1.00 90.00 89 ASP A C 1
ATOM 706 O O . ASP A 1 89 ? 4.353 -13.240 -27.224 1.00 90.00 89 ASP A O 1
ATOM 710 N N . LEU A 1 90 ? 6.119 -14.618 -27.229 1.00 85.44 90 LEU A N 1
ATOM 711 C CA . LEU A 1 90 ? 5.969 -15.035 -28.632 1.00 85.44 90 LEU A CA 1
ATOM 712 C C . LEU A 1 90 ? 4.635 -15.735 -28.925 1.00 85.44 90 LEU A C 1
ATOM 714 O O . LEU A 1 90 ? 4.186 -15.780 -30.069 1.00 85.44 90 LEU A O 1
ATOM 718 N N . ASN A 1 91 ? 4.020 -16.309 -27.900 1.00 87.75 91 ASN A N 1
ATOM 719 C CA . ASN A 1 91 ? 2.812 -17.120 -27.981 1.00 87.75 91 ASN A CA 1
ATOM 720 C C . ASN A 1 91 ? 1.633 -16.520 -27.195 1.00 87.75 91 ASN A C 1
ATOM 722 O O . ASN A 1 91 ? 0.617 -17.200 -27.041 1.00 87.75 91 ASN A O 1
ATOM 726 N N . ASN A 1 92 ? 1.753 -15.269 -26.728 1.00 87.00 92 ASN A N 1
ATOM 727 C CA . ASN A 1 92 ? 0.722 -14.524 -25.995 1.00 87.00 92 ASN A CA 1
ATOM 728 C C . ASN A 1 92 ? 0.118 -15.294 -24.807 1.00 87.00 92 ASN A C 1
ATOM 730 O O . ASN A 1 92 ? -1.067 -15.150 -24.505 1.00 87.00 92 ASN A O 1
ATOM 734 N N . ASN A 1 93 ? 0.901 -16.145 -24.142 1.00 87.69 93 ASN A N 1
ATOM 735 C CA . ASN A 1 93 ? 0.447 -16.873 -22.953 1.00 87.69 93 ASN A CA 1
ATOM 736 C C . ASN A 1 93 ? 1.295 -16.554 -21.716 1.00 87.69 93 ASN A C 1
ATOM 738 O O . ASN A 1 93 ? 1.321 -17.317 -20.743 1.00 87.69 93 ASN A O 1
ATOM 742 N N . GLY A 1 94 ? 1.946 -15.389 -21.746 1.00 90.38 94 GLY A N 1
ATOM 743 C CA . GLY A 1 94 ? 2.814 -14.899 -20.694 1.00 90.38 94 GLY A CA 1
ATOM 744 C C . GLY A 1 94 ? 4.221 -15.469 -20.802 1.00 90.38 94 GLY A C 1
ATOM 745 O O . GLY A 1 94 ? 4.494 -16.409 -21.542 1.00 90.38 94 GLY A O 1
ATOM 746 N N . PHE A 1 95 ? 5.131 -14.924 -20.009 1.00 92.94 95 PHE A N 1
ATOM 747 C CA . PHE A 1 95 ? 6.554 -15.179 -20.167 1.00 92.94 95 PHE A CA 1
ATOM 748 C C . PHE A 1 95 ? 6.981 -16.482 -19.490 1.00 92.94 95 PHE A C 1
ATOM 750 O O . PHE A 1 95 ? 6.770 -16.696 -18.290 1.00 92.94 95 PHE A O 1
ATOM 757 N N . SER A 1 96 ? 7.614 -17.358 -20.263 1.00 94.19 96 SER A N 1
ATOM 758 C CA . SER A 1 96 ? 8.328 -18.536 -19.776 1.00 94.19 96 SER A CA 1
ATOM 759 C C . SER A 1 96 ? 9.716 -18.178 -19.249 1.00 94.19 96 SER A C 1
ATOM 761 O O . SER A 1 96 ? 10.290 -17.145 -19.585 1.00 94.19 96 SER A O 1
ATOM 763 N N . LYS A 1 97 ? 10.308 -19.086 -18.464 1.00 93.75 97 LYS A N 1
ATOM 764 C CA . LYS A 1 97 ? 11.678 -18.920 -17.960 1.00 93.75 97 LYS A CA 1
ATOM 765 C C . LYS A 1 97 ? 12.691 -18.673 -19.089 1.00 93.75 97 LYS A C 1
ATOM 767 O O . LYS A 1 97 ? 13.505 -17.769 -18.973 1.00 93.75 97 LYS A O 1
ATOM 772 N N . ALA A 1 98 ? 12.601 -19.426 -20.187 1.00 93.31 98 ALA A N 1
ATOM 773 C CA . ALA A 1 98 ? 13.513 -19.274 -21.319 1.00 93.31 98 ALA A CA 1
ATOM 774 C C . ALA A 1 98 ? 13.355 -17.913 -22.020 1.00 93.31 98 ALA A C 1
ATOM 776 O O . ALA A 1 98 ? 14.347 -17.311 -22.420 1.00 93.31 98 ALA A O 1
ATOM 777 N N . GLU A 1 99 ? 12.129 -17.400 -22.146 1.00 94.56 99 GLU A N 1
ATOM 778 C CA . GLU A 1 99 ? 11.881 -16.060 -22.699 1.00 94.56 99 GLU A CA 1
ATOM 779 C C . GLU A 1 99 ? 12.475 -14.978 -21.788 1.00 94.56 99 GLU A C 1
ATOM 781 O O . GLU A 1 99 ? 13.185 -14.097 -22.267 1.00 94.56 99 GLU A O 1
ATOM 786 N N . ILE A 1 100 ? 12.279 -15.103 -20.470 1.00 95.19 100 ILE A N 1
ATOM 787 C CA . ILE A 1 100 ? 12.830 -14.187 -19.459 1.00 95.19 100 ILE A CA 1
ATOM 788 C C . ILE A 1 100 ? 14.362 -14.191 -19.477 1.00 95.19 100 ILE A C 1
ATOM 790 O O . ILE A 1 100 ? 14.988 -13.131 -19.428 1.00 95.19 100 ILE A O 1
ATOM 794 N N . ASP A 1 101 ? 14.989 -15.363 -19.589 1.00 94.75 101 ASP A N 1
ATOM 795 C CA . ASP A 1 101 ? 16.449 -15.497 -19.605 1.00 94.75 101 ASP A CA 1
ATOM 796 C C . ASP A 1 101 ? 17.088 -14.754 -20.795 1.00 94.75 101 ASP A C 1
ATOM 798 O O . ASP A 1 101 ? 18.219 -14.269 -20.679 1.00 94.75 101 ASP A O 1
ATOM 802 N N . ASN A 1 102 ? 16.342 -14.577 -21.892 1.00 95.31 102 ASN A N 1
ATOM 803 C CA . ASN A 1 102 ? 16.764 -13.837 -23.083 1.00 95.31 102 ASN A CA 1
ATOM 804 C C . ASN A 1 102 ? 16.420 -12.335 -23.053 1.00 95.31 102 ASN A C 1
ATOM 806 O O . ASN A 1 102 ? 16.857 -11.598 -23.937 1.00 95.31 102 ASN A O 1
ATOM 810 N N . MET A 1 103 ? 15.669 -11.853 -22.057 1.00 95.81 103 MET A N 1
ATOM 811 C CA . MET A 1 103 ? 15.338 -10.431 -21.933 1.00 95.81 103 MET A CA 1
ATOM 812 C C . MET A 1 103 ? 16.557 -9.571 -21.570 1.00 95.81 103 MET A C 1
ATOM 814 O O . MET A 1 103 ? 17.543 -10.033 -20.987 1.00 95.81 103 MET A O 1
ATOM 818 N N . SER A 1 104 ? 16.451 -8.268 -21.847 1.00 95.88 104 SER A N 1
ATOM 819 C CA . SER A 1 104 ? 17.386 -7.272 -21.314 1.00 95.88 104 SER A CA 1
ATOM 820 C C . SER A 1 104 ? 17.297 -7.186 -19.784 1.00 95.88 104 SER A C 1
ATOM 822 O O . SER A 1 104 ? 16.327 -7.642 -19.177 1.00 95.88 104 SER A O 1
ATOM 824 N N . THR A 1 105 ? 18.279 -6.542 -19.147 1.00 96.62 105 THR A N 1
ATOM 825 C CA . THR A 1 105 ? 18.269 -6.306 -17.692 1.00 96.62 105 THR A CA 1
ATOM 826 C C . THR A 1 105 ? 16.984 -5.621 -17.226 1.00 96.62 105 THR A C 1
ATOM 828 O O . THR A 1 105 ? 16.395 -6.055 -16.241 1.00 96.62 105 THR A O 1
ATOM 831 N N . LEU A 1 106 ? 16.507 -4.607 -17.957 1.00 96.38 106 LEU A N 1
ATOM 832 C CA . LEU A 1 106 ? 15.248 -3.926 -17.646 1.00 96.38 106 LEU A CA 1
ATOM 833 C C . LEU A 1 106 ? 14.047 -4.886 -17.708 1.00 96.38 106 LEU A C 1
ATOM 835 O O . LEU A 1 106 ? 13.222 -4.892 -16.796 1.00 96.38 106 LEU A O 1
ATOM 839 N N . GLY A 1 107 ? 13.974 -5.742 -18.733 1.00 96.62 107 GLY A N 1
ATOM 840 C CA . GLY A 1 107 ? 12.916 -6.753 -18.843 1.00 96.62 107 GLY A CA 1
ATOM 841 C C . GLY A 1 107 ? 12.950 -7.762 -17.690 1.00 96.62 107 GLY A C 1
ATOM 842 O O . GLY A 1 107 ? 11.928 -8.007 -17.051 1.00 96.62 107 GLY A O 1
ATOM 843 N N . LYS A 1 108 ? 14.142 -8.264 -17.342 1.00 97.12 108 LYS A N 1
ATOM 844 C CA . LYS A 1 108 ? 14.342 -9.187 -16.211 1.00 97.12 108 LYS A CA 1
ATOM 845 C C . LYS A 1 108 ? 13.939 -8.569 -14.872 1.00 97.12 108 LYS A C 1
ATOM 847 O O . LYS A 1 108 ? 13.258 -9.226 -14.091 1.00 97.12 108 LYS A O 1
ATOM 852 N N . LEU A 1 109 ? 14.317 -7.314 -14.619 1.00 97.62 109 LEU A N 1
ATOM 853 C CA . LEU A 1 109 ? 13.928 -6.589 -13.404 1.00 97.62 109 LEU A CA 1
ATOM 854 C C . LEU A 1 109 ? 12.413 -6.382 -13.326 1.00 97.62 109 LEU A C 1
ATOM 856 O O . LEU A 1 109 ? 11.829 -6.562 -12.262 1.00 97.62 109 LEU A O 1
ATOM 860 N N . THR A 1 110 ? 11.771 -6.075 -14.455 1.00 97.12 110 THR A N 1
ATOM 861 C CA . THR A 1 110 ? 10.311 -5.907 -14.510 1.00 97.12 110 THR A CA 1
ATOM 862 C C . THR A 1 110 ? 9.599 -7.210 -14.150 1.00 97.12 110 THR A C 1
ATOM 864 O O . THR A 1 110 ? 8.691 -7.224 -13.322 1.00 97.12 110 THR A O 1
ATOM 867 N N . VAL A 1 111 ? 10.051 -8.331 -14.716 1.00 96.38 111 VAL A N 1
ATOM 868 C CA . VAL A 1 111 ? 9.514 -9.661 -14.404 1.00 96.38 111 VAL A CA 1
ATOM 869 C C . VAL A 1 111 ? 9.771 -10.055 -12.948 1.00 96.38 111 VAL A C 1
ATOM 871 O O . VAL A 1 111 ? 8.886 -10.623 -12.302 1.00 96.38 111 VAL A O 1
ATOM 874 N N . ALA A 1 112 ? 10.958 -9.758 -12.416 1.00 95.25 112 ALA A N 1
ATOM 875 C CA . ALA A 1 112 ? 11.289 -10.027 -11.021 1.00 95.25 112 ALA A CA 1
ATOM 876 C C . ALA A 1 112 ? 10.349 -9.266 -10.076 1.00 95.25 112 ALA A C 1
ATOM 878 O O . ALA A 1 112 ? 9.755 -9.882 -9.191 1.00 95.25 112 ALA A O 1
ATOM 879 N N . PHE A 1 113 ? 10.128 -7.972 -10.323 1.00 96.25 113 PHE A N 1
ATOM 880 C CA . PHE A 1 113 ? 9.206 -7.168 -9.527 1.00 96.25 113 PHE A CA 1
ATOM 881 C C . PHE A 1 113 ? 7.752 -7.642 -9.663 1.00 96.25 113 PHE A C 1
ATOM 883 O O . PHE A 1 113 ? 7.069 -7.824 -8.661 1.00 96.25 113 PHE A O 1
ATOM 890 N N . ALA A 1 114 ? 7.291 -7.972 -10.871 1.00 95.81 114 ALA A N 1
ATOM 891 C CA . ALA A 1 114 ? 5.960 -8.550 -11.072 1.00 95.81 114 ALA A CA 1
ATOM 892 C C . ALA A 1 114 ? 5.775 -9.886 -10.324 1.00 95.81 114 ALA A C 1
ATOM 894 O O . ALA A 1 114 ? 4.717 -10.160 -9.757 1.00 95.81 114 ALA A O 1
ATOM 895 N N . THR A 1 115 ? 6.818 -10.721 -10.291 1.00 93.88 115 THR A N 1
ATOM 896 C CA . THR A 1 115 ? 6.818 -11.982 -9.532 1.00 93.88 115 THR A CA 1
ATOM 897 C C . THR A 1 115 ? 6.780 -11.723 -8.028 1.00 93.88 115 THR A C 1
ATOM 899 O O . THR A 1 115 ? 6.087 -12.442 -7.307 1.00 93.88 115 THR A O 1
ATOM 902 N N . HIS A 1 116 ? 7.510 -10.709 -7.557 1.00 91.69 116 HIS A N 1
ATOM 903 C CA . HIS A 1 116 ? 7.480 -10.260 -6.169 1.00 91.69 116 HIS A CA 1
ATOM 904 C C . HIS A 1 116 ? 6.065 -9.811 -5.776 1.00 91.69 116 HIS A C 1
ATOM 906 O O . HIS A 1 116 ? 5.506 -10.368 -4.836 1.00 91.69 116 HIS A O 1
ATOM 912 N N . LEU A 1 117 ? 5.440 -8.918 -6.553 1.00 90.50 117 LEU A N 1
ATOM 913 C CA . LEU A 1 117 ? 4.067 -8.454 -6.316 1.00 90.50 117 LEU A CA 1
ATOM 914 C C . LEU A 1 117 ? 3.068 -9.614 -6.272 1.00 90.50 117 LEU A C 1
ATOM 916 O O . LEU A 1 117 ? 2.237 -9.681 -5.373 1.00 90.50 117 LEU A O 1
ATOM 920 N N . LYS A 1 118 ? 3.187 -10.579 -7.192 1.00 90.62 118 LYS A N 1
ATOM 921 C CA . LYS A 1 118 ? 2.342 -11.779 -7.175 1.00 90.62 118 LYS A CA 1
ATOM 922 C C . LYS A 1 118 ? 2.541 -12.610 -5.905 1.00 90.62 118 LYS A C 1
ATOM 924 O O . LYS A 1 118 ? 1.576 -13.148 -5.376 1.00 90.62 118 LYS A O 1
ATOM 929 N N . ARG A 1 119 ? 3.780 -12.754 -5.427 1.00 89.19 119 ARG A N 1
ATOM 930 C CA . ARG A 1 119 ? 4.073 -13.495 -4.191 1.00 89.19 119 ARG A CA 1
ATOM 931 C C . ARG A 1 119 ? 3.483 -12.791 -2.974 1.00 89.19 119 ARG A C 1
ATOM 933 O O . ARG A 1 119 ? 2.924 -13.471 -2.126 1.00 89.19 119 ARG A O 1
ATOM 940 N N . VAL A 1 120 ? 3.592 -11.465 -2.918 1.00 85.12 120 VAL A N 1
ATOM 941 C CA . VAL A 1 120 ? 2.977 -10.645 -1.869 1.00 85.12 120 VAL A CA 1
ATOM 942 C C . VAL A 1 120 ? 1.458 -10.805 -1.899 1.00 85.12 120 VAL A C 1
ATOM 944 O O . VAL A 1 120 ? 0.883 -11.150 -0.878 1.00 85.12 120 VAL A O 1
ATOM 947 N N . ALA A 1 121 ? 0.823 -10.689 -3.069 1.00 85.12 121 ALA A N 1
ATOM 948 C CA . ALA A 1 121 ? -0.620 -10.892 -3.213 1.00 85.12 121 ALA A CA 1
ATOM 949 C C . ALA A 1 121 ? -1.068 -12.292 -2.762 1.00 85.12 121 ALA A C 1
ATOM 951 O O . ALA A 1 121 ? -2.028 -12.414 -2.017 1.00 85.12 121 ALA A O 1
ATOM 952 N N . LEU A 1 122 ? -0.342 -13.349 -3.145 1.00 86.12 122 LEU A N 1
ATOM 953 C CA . LEU A 1 122 ? -0.642 -14.712 -2.689 1.00 86.12 122 LEU A CA 1
ATOM 954 C C . LEU A 1 122 ? -0.445 -14.886 -1.179 1.00 86.12 122 LEU A C 1
ATOM 956 O O . LEU A 1 122 ? -1.205 -15.614 -0.549 1.00 86.12 122 LEU A O 1
ATOM 960 N N . ALA A 1 123 ? 0.572 -14.241 -0.600 1.00 84.38 123 ALA A N 1
ATOM 961 C CA . ALA A 1 123 ? 0.783 -14.256 0.843 1.00 84.38 123 ALA A CA 1
ATOM 962 C C . ALA A 1 123 ? -0.383 -13.568 1.568 1.00 84.38 123 ALA A C 1
ATOM 964 O O . ALA A 1 123 ? -0.905 -14.136 2.523 1.00 84.38 123 ALA A O 1
ATOM 965 N N . ILE A 1 124 ? -0.840 -12.421 1.056 1.00 79.75 124 ILE A N 1
ATOM 966 C CA . ILE A 1 124 ? -2.035 -11.712 1.536 1.00 79.75 124 ILE A CA 1
ATOM 967 C C . ILE A 1 124 ? -3.274 -12.599 1.423 1.00 79.75 124 ILE A C 1
ATOM 969 O O . ILE A 1 124 ? -3.960 -12.815 2.412 1.00 79.75 124 ILE A O 1
ATOM 973 N N . GLU A 1 125 ? -3.517 -13.202 0.259 1.00 83.31 125 GLU A N 1
ATOM 974 C CA . GLU A 1 125 ? -4.675 -14.075 0.039 1.00 83.31 125 GLU A CA 1
ATOM 975 C C . GLU A 1 125 ? -4.698 -15.321 0.928 1.00 83.31 125 GLU A C 1
ATOM 977 O O . GLU A 1 125 ? -5.771 -15.892 1.122 1.00 83.31 125 GLU A O 1
ATOM 982 N N . SER A 1 126 ? -3.535 -15.765 1.408 1.00 87.81 126 SER A N 1
ATOM 983 C CA . SER A 1 126 ? -3.399 -16.962 2.240 1.00 87.81 126 SER A CA 1
ATOM 984 C C . SER A 1 126 ? -3.569 -16.711 3.736 1.00 87.81 126 SER A C 1
ATOM 986 O O . SER A 1 126 ? -3.680 -17.679 4.485 1.00 87.81 126 SER A O 1
ATOM 988 N N . LYS A 1 127 ? -3.540 -15.449 4.175 1.00 91.00 127 LYS A N 1
ATOM 989 C CA . LYS A 1 127 ? -3.640 -15.098 5.591 1.00 91.00 127 LYS A CA 1
ATOM 990 C C . LYS A 1 127 ? -5.095 -15.061 6.030 1.00 91.00 127 LYS A C 1
ATOM 992 O O . LYS A 1 127 ? -5.929 -14.449 5.368 1.00 91.00 127 LYS A O 1
ATOM 997 N N . THR A 1 128 ? -5.376 -15.730 7.143 1.00 95.44 128 THR A N 1
ATOM 998 C CA . THR A 1 128 ? -6.669 -15.622 7.822 1.00 95.44 128 THR A CA 1
ATOM 999 C C . THR A 1 128 ? -6.737 -14.315 8.621 1.00 95.44 128 THR A C 1
ATOM 1001 O O . THR A 1 128 ? -5.684 -13.785 8.994 1.00 95.44 128 THR A O 1
ATOM 1004 N N . PRO A 1 129 ? -7.939 -13.787 8.901 1.00 94.94 129 PRO A N 1
ATOM 1005 C CA . PRO A 1 129 ? -8.122 -12.689 9.850 1.00 94.94 129 PRO A CA 1
ATOM 1006 C C . PRO A 1 129 ? -7.410 -12.927 11.186 1.00 94.94 129 PRO A C 1
ATOM 1008 O O . PRO A 1 129 ? -6.723 -12.046 11.699 1.00 94.94 129 PRO A O 1
ATOM 1011 N N . GLU A 1 130 ? -7.462 -14.154 11.702 1.00 96.38 130 GLU A N 1
ATOM 1012 C CA . GLU A 1 130 ? -6.792 -14.538 12.942 1.00 96.38 130 GLU A CA 1
ATOM 1013 C C . GLU A 1 130 ? -5.268 -14.436 12.838 1.00 96.38 130 GLU A C 1
ATOM 1015 O O . GLU A 1 130 ? -4.627 -13.926 13.756 1.00 96.38 130 GLU A O 1
ATOM 1020 N N . ASP A 1 131 ? -4.676 -14.867 11.717 1.00 96.31 131 ASP A N 1
ATOM 1021 C CA . ASP A 1 131 ? -3.234 -14.719 11.490 1.00 96.31 131 ASP A CA 1
ATOM 1022 C C . ASP A 1 131 ? -2.813 -13.241 11.461 1.00 96.31 131 ASP A C 1
ATOM 1024 O O . ASP A 1 131 ? -1.713 -12.905 11.910 1.00 96.31 131 ASP A O 1
ATOM 1028 N N . ILE A 1 132 ? -3.656 -12.373 10.889 1.00 96.19 132 ILE A N 1
ATOM 1029 C CA . ILE A 1 132 ? -3.404 -10.929 10.793 1.00 96.19 132 ILE A CA 1
ATOM 1030 C C . ILE A 1 132 ? -3.474 -10.308 12.189 1.00 96.19 132 ILE A C 1
ATOM 1032 O O . ILE A 1 132 ? -2.531 -9.630 12.597 1.00 96.19 132 ILE A O 1
ATOM 1036 N N . ALA A 1 133 ? -4.546 -10.581 12.939 1.00 97.19 133 ALA A N 1
ATOM 1037 C CA . ALA A 1 133 ? -4.727 -10.082 14.298 1.00 97.19 133 ALA A CA 1
ATOM 1038 C C . ALA A 1 133 ? -3.594 -10.552 15.225 1.00 97.19 133 ALA A C 1
ATOM 1040 O O . ALA A 1 133 ? -2.972 -9.734 15.899 1.00 97.19 133 ALA A O 1
ATOM 1041 N N . GLN A 1 134 ? -3.242 -11.843 15.188 1.00 97.12 134 GLN A N 1
ATOM 1042 C CA . GLN A 1 134 ? -2.139 -12.386 15.982 1.00 97.12 134 GLN A CA 1
ATOM 1043 C C . GLN A 1 134 ? -0.815 -11.688 15.660 1.00 97.12 134 GLN A C 1
ATOM 1045 O O . GLN A 1 134 ? -0.055 -11.344 16.567 1.00 97.12 134 GLN A O 1
ATOM 1050 N N . LYS A 1 135 ? -0.521 -11.467 14.373 1.00 95.25 135 LYS A N 1
ATOM 1051 C CA . LYS A 1 135 ? 0.723 -10.801 13.995 1.00 95.25 135 LYS A CA 1
ATOM 1052 C C . LYS A 1 135 ? 0.737 -9.334 14.416 1.00 95.25 135 LYS A C 1
ATOM 1054 O O . LYS A 1 135 ? 1.790 -8.855 14.828 1.00 95.25 135 LYS A O 1
ATOM 1059 N N . LEU A 1 136 ? -0.398 -8.637 14.348 1.00 95.12 136 LEU A N 1
ATOM 1060 C CA . LEU A 1 136 ? -0.508 -7.287 14.899 1.00 95.12 136 LEU A CA 1
ATOM 1061 C C . LEU A 1 136 ? -0.218 -7.284 16.399 1.00 95.12 136 LEU A C 1
ATOM 1063 O O . LEU A 1 136 ? 0.564 -6.448 16.829 1.00 95.12 136 LEU A O 1
ATOM 1067 N N . THR A 1 137 ? -0.720 -8.262 17.160 1.00 95.75 137 THR A N 1
ATOM 1068 C CA . THR A 1 137 ? -0.448 -8.358 18.604 1.00 95.75 137 THR A CA 1
ATOM 1069 C C . THR A 1 137 ? 1.047 -8.501 18.888 1.00 95.75 137 THR A C 1
ATOM 1071 O O . THR A 1 137 ? 1.564 -7.864 19.797 1.00 95.75 137 THR A O 1
ATOM 1074 N N . GLU A 1 138 ? 1.770 -9.296 18.092 1.00 93.94 138 GLU A N 1
ATOM 1075 C CA . GLU A 1 138 ? 3.232 -9.400 18.213 1.00 93.94 138 GLU A CA 1
ATOM 1076 C C . GLU A 1 138 ? 3.949 -8.078 17.902 1.00 93.94 138 GLU A C 1
ATOM 1078 O O . GLU A 1 138 ? 4.971 -7.774 18.512 1.00 93.94 138 GLU A O 1
ATOM 1083 N N . LEU A 1 139 ? 3.458 -7.322 16.915 1.00 90.25 139 LEU A N 1
ATOM 1084 C CA . LEU A 1 139 ? 4.073 -6.065 16.485 1.00 90.25 139 LEU A CA 1
ATOM 1085 C C . LEU A 1 139 ? 3.786 -4.909 17.449 1.00 90.25 139 LEU A C 1
ATOM 1087 O O . LEU A 1 139 ? 4.620 -4.011 17.569 1.00 90.25 139 LEU A O 1
ATOM 1091 N N . THR A 1 140 ? 2.637 -4.931 18.126 1.00 89.75 140 THR A N 1
ATOM 1092 C CA . THR A 1 140 ? 2.223 -3.897 19.084 1.00 89.75 140 THR A CA 1
ATOM 1093 C C . THR A 1 140 ? 2.597 -4.212 20.530 1.00 89.75 140 THR A C 1
ATOM 1095 O O . THR A 1 140 ? 2.310 -3.410 21.413 1.00 89.75 140 THR A O 1
ATOM 1098 N N . ASP A 1 141 ? 3.270 -5.334 20.799 1.00 88.75 141 ASP A N 1
ATOM 1099 C CA . ASP A 1 141 ? 3.744 -5.661 22.146 1.00 88.75 141 ASP A CA 1
ATOM 1100 C C . ASP A 1 141 ? 4.716 -4.586 22.671 1.00 88.75 141 ASP A C 1
ATOM 1102 O O . ASP A 1 141 ? 5.787 -4.335 22.098 1.00 88.75 141 ASP A O 1
ATOM 1106 N N . GLY A 1 142 ? 4.319 -3.933 23.767 1.00 82.62 142 GLY A N 1
ATOM 1107 C CA . GLY A 1 142 ? 5.038 -2.808 24.368 1.00 82.62 142 GLY A CA 1
ATOM 1108 C C . GLY A 1 142 ? 4.936 -1.485 23.598 1.00 82.62 142 GLY A C 1
ATOM 1109 O O . GLY A 1 142 ? 5.749 -0.593 23.842 1.00 82.62 142 GLY A O 1
ATOM 1110 N N . VAL A 1 143 ? 3.984 -1.357 22.668 1.00 83.31 143 VAL A N 1
ATOM 1111 C CA . VAL A 1 143 ? 3.668 -0.103 21.968 1.00 83.31 143 VAL A CA 1
ATOM 1112 C C . VAL A 1 143 ? 2.568 0.648 22.726 1.00 83.31 143 VAL A C 1
ATOM 1114 O O . VAL A 1 143 ? 1.566 0.063 23.137 1.00 83.31 143 VAL A O 1
ATOM 1117 N N . PHE A 1 144 ? 2.760 1.954 22.888 1.00 85.06 144 PHE A N 1
ATOM 1118 C CA . PHE A 1 144 ? 1.868 2.889 23.572 1.00 85.06 144 PHE A CA 1
ATOM 1119 C C . PHE A 1 144 ? 1.359 3.980 22.618 1.00 85.06 144 PHE A C 1
ATOM 1121 O O . PHE A 1 144 ? 2.047 4.425 21.696 1.00 85.06 144 PHE A O 1
ATOM 1128 N N . PHE A 1 145 ? 0.129 4.429 22.814 1.00 81.62 145 PHE A N 1
ATOM 1129 C CA . PHE A 1 145 ? -0.445 5.489 22.005 1.00 81.62 145 PHE A CA 1
ATOM 1130 C C . PHE A 1 145 ? -0.166 6.858 22.635 1.00 81.62 145 PHE A C 1
ATOM 1132 O O . PHE A 1 145 ? -0.645 7.146 23.724 1.00 81.62 145 PHE A O 1
ATOM 1139 N N . THR A 1 146 ? 0.578 7.712 21.928 1.00 78.50 146 THR A N 1
ATOM 1140 C CA . THR A 1 146 ? 0.894 9.091 22.358 1.00 78.50 146 THR A CA 1
ATOM 1141 C C . THR A 1 146 ? 0.399 10.152 21.369 1.00 78.50 146 THR A C 1
ATOM 1143 O O . THR A 1 146 ? 0.703 11.334 21.507 1.00 78.50 146 THR A O 1
ATOM 1146 N N . GLY A 1 147 ? -0.324 9.739 20.325 1.00 82.62 147 GLY A N 1
ATOM 1147 C CA . GLY A 1 147 ? -0.808 10.636 19.277 1.00 82.62 147 GLY A CA 1
ATOM 1148 C C . GLY A 1 147 ? -1.984 11.515 19.718 1.00 82.62 147 GLY A C 1
ATOM 1149 O O . GLY A 1 147 ? -2.459 11.447 20.851 1.00 82.62 147 GLY A O 1
ATOM 1150 N N . PHE A 1 148 ? -2.473 12.354 18.801 1.00 83.94 148 PHE A N 1
ATOM 1151 C CA . PHE A 1 148 ? -3.638 13.240 18.997 1.00 83.94 148 PHE A CA 1
ATOM 1152 C C . PHE A 1 148 ? -3.605 14.121 20.261 1.00 83.94 148 PHE A C 1
ATOM 1154 O O . PHE A 1 148 ? -4.661 14.495 20.778 1.00 83.94 148 PHE A O 1
ATOM 1161 N N . GLY A 1 149 ? -2.409 14.474 20.742 1.00 81.38 149 GLY A N 1
ATOM 1162 C CA . GLY A 1 149 ? -2.237 15.278 21.953 1.00 81.38 149 GLY A CA 1
ATOM 1163 C C . GLY A 1 149 ? -2.659 14.560 23.236 1.00 81.38 149 GLY A C 1
ATOM 1164 O O . GLY A 1 149 ? -3.029 15.236 24.189 1.00 81.38 149 GLY A O 1
ATOM 1165 N N . SER A 1 150 ? -2.645 13.221 23.248 1.00 85.62 150 SER A N 1
ATOM 1166 C CA . SER A 1 150 ? -2.932 12.430 24.446 1.00 85.62 150 SER A CA 1
ATOM 1167 C C . SER A 1 150 ? -1.950 12.768 25.570 1.00 85.62 150 SER A C 1
ATOM 1169 O O . SER A 1 150 ? -0.738 12.780 25.362 1.00 85.62 150 SER A O 1
ATOM 1171 N N . GLU A 1 151 ? -2.465 13.001 26.775 1.00 84.88 151 GLU A N 1
ATOM 1172 C CA . GLU A 1 151 ? -1.649 13.267 27.968 1.00 84.88 151 GLU A CA 1
ATOM 1173 C C . GLU A 1 151 ? -1.196 11.998 28.722 1.00 84.88 151 GLU A C 1
ATOM 1175 O O . GLU A 1 151 ? -0.575 12.096 29.784 1.00 84.88 151 GLU A O 1
ATOM 1180 N N . GLY A 1 152 ? -1.490 10.803 28.198 1.00 80.25 152 GLY A N 1
ATOM 1181 C CA . GLY A 1 152 ? -1.121 9.522 28.812 1.00 80.25 152 GLY A CA 1
ATOM 1182 C C . GLY A 1 152 ? -0.485 8.525 27.844 1.00 80.25 152 GLY A C 1
ATOM 1183 O O . GLY A 1 152 ? -0.706 8.594 26.638 1.00 80.25 152 GLY A O 1
ATOM 1184 N N . ASP A 1 153 ? 0.268 7.578 28.413 1.00 82.62 153 ASP A N 1
ATOM 1185 C CA . ASP A 1 153 ? 0.881 6.442 27.714 1.00 82.62 153 ASP A CA 1
ATOM 1186 C C . ASP A 1 153 ? -0.030 5.210 27.823 1.00 82.62 153 ASP A C 1
ATOM 1188 O O . ASP A 1 153 ? 0.196 4.310 28.639 1.00 82.62 153 ASP A O 1
ATOM 1192 N N . GLU A 1 154 ? -1.090 5.172 27.022 1.00 88.00 154 GLU A N 1
ATOM 1193 C CA . GLU A 1 154 ? -2.044 4.060 27.044 1.00 88.00 154 GLU A CA 1
ATOM 1194 C C . GLU A 1 154 ? -1.577 2.930 26.113 1.00 88.00 154 GLU A C 1
ATOM 1196 O O . GLU A 1 154 ? -1.105 3.196 25.002 1.00 88.00 154 GLU A O 1
ATOM 1201 N N . PRO A 1 155 ? -1.642 1.655 26.536 1.00 90.25 155 PRO A N 1
ATOM 1202 C CA . PRO A 1 155 ? -1.194 0.548 25.703 1.00 90.25 155 PRO A CA 1
ATOM 1203 C C . PRO A 1 155 ? -2.059 0.429 24.447 1.00 90.25 155 PRO A C 1
ATOM 1205 O O . PRO A 1 155 ? -3.249 0.758 24.440 1.00 90.25 155 PRO A O 1
ATOM 1208 N N . VAL A 1 156 ? -1.449 -0.063 23.371 1.00 91.56 156 VAL A N 1
ATOM 1209 C CA . VAL A 1 156 ? -2.166 -0.405 22.144 1.00 91.56 156 VAL A CA 1
ATOM 1210 C C . VAL A 1 156 ? -2.573 -1.874 22.182 1.00 91.56 156 VAL A C 1
ATOM 1212 O O . VAL A 1 156 ? -1.729 -2.769 22.245 1.00 91.56 156 VAL A O 1
ATOM 1215 N N . GLU A 1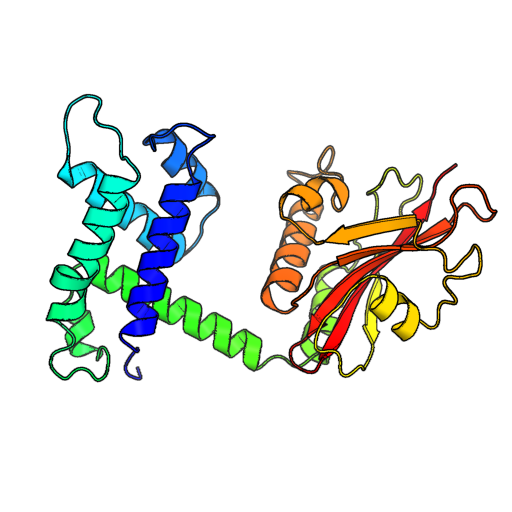 157 ? -3.873 -2.125 22.088 1.00 94.88 157 GLU A N 1
ATOM 1216 C CA . GLU A 1 157 ? -4.452 -3.462 21.992 1.00 94.88 157 GLU A CA 1
ATOM 1217 C C . GLU A 1 157 ? -4.931 -3.745 20.567 1.00 94.88 157 GLU A C 1
ATOM 1219 O O . GLU A 1 157 ? -5.244 -2.834 19.805 1.00 94.88 157 GLU A O 1
ATOM 1224 N N . VAL A 1 158 ? -4.990 -5.022 20.188 1.00 97.38 158 VAL A N 1
ATOM 1225 C CA . VAL A 1 158 ? -5.533 -5.434 18.888 1.00 97.38 158 VAL A CA 1
ATOM 1226 C C . VAL A 1 158 ? -6.997 -5.800 19.042 1.00 97.38 158 VAL A C 1
ATOM 1228 O O . VAL A 1 158 ? -7.350 -6.607 19.901 1.00 97.38 158 VAL A O 1
ATOM 1231 N N . ILE A 1 159 ? -7.826 -5.272 18.148 1.00 98.00 159 ILE A N 1
ATOM 1232 C CA . ILE A 1 159 ? -9.217 -5.687 18.000 1.00 98.00 159 ILE A CA 1
ATOM 1233 C C . ILE A 1 159 ? -9.373 -6.589 16.779 1.00 98.00 159 ILE A C 1
ATOM 1235 O O . ILE A 1 159 ? -8.750 -6.379 15.736 1.00 98.00 159 ILE A O 1
ATOM 1239 N N . HIS A 1 160 ? -10.230 -7.594 16.918 1.00 98.19 160 HIS A N 1
ATOM 1240 C CA . HIS A 1 160 ? -10.689 -8.446 15.830 1.00 98.19 160 HIS A CA 1
ATOM 1241 C C . HIS A 1 160 ? -12.178 -8.722 16.042 1.00 98.19 160 HIS A C 1
ATOM 1243 O O . HIS A 1 160 ? -12.560 -9.396 17.000 1.00 98.19 160 HIS A O 1
ATOM 1249 N N . LEU A 1 161 ? -13.017 -8.162 15.173 1.00 98.12 161 LEU A N 1
ATOM 1250 C CA . LEU A 1 161 ? -14.468 -8.287 15.227 1.00 98.12 161 LEU A CA 1
ATOM 1251 C C . LEU A 1 161 ? -14.933 -9.074 14.006 1.00 98.12 161 LEU A C 1
ATOM 1253 O O . LEU A 1 161 ? -14.732 -8.648 12.868 1.00 98.12 161 LEU A O 1
ATOM 1257 N N . GLN A 1 162 ? -15.580 -10.215 14.244 1.00 97.44 162 GLN A N 1
ATOM 1258 C CA . GLN A 1 162 ? -16.159 -10.992 13.156 1.00 97.44 162 GLN A CA 1
ATOM 1259 C C . GLN A 1 162 ? -17.382 -10.260 12.599 1.00 97.44 162 GLN A C 1
ATOM 1261 O O . GLN A 1 162 ? -18.428 -10.181 13.246 1.00 97.44 162 GLN A O 1
ATOM 1266 N N . THR A 1 163 ? -17.246 -9.767 11.376 1.00 96.75 163 THR A N 1
ATOM 1267 C CA . THR A 1 163 ? -18.284 -9.072 10.611 1.00 96.75 163 THR A CA 1
ATOM 1268 C C . THR A 1 163 ? -18.299 -9.592 9.169 1.00 96.75 163 THR A C 1
ATOM 1270 O O . THR A 1 163 ? -17.529 -10.489 8.831 1.00 96.75 163 THR A O 1
ATOM 1273 N N . ASP A 1 164 ? -19.202 -9.066 8.343 1.00 96.50 164 ASP A N 1
ATOM 1274 C CA . ASP A 1 164 ? -19.311 -9.354 6.902 1.00 96.50 164 ASP A CA 1
ATOM 1275 C C . ASP A 1 164 ? -19.524 -8.018 6.168 1.00 96.50 164 ASP A C 1
ATOM 1277 O O . ASP A 1 164 ? -20.613 -7.716 5.677 1.00 96.50 164 ASP A O 1
ATOM 1281 N N . LEU A 1 165 ? -18.525 -7.132 6.267 1.00 95.81 165 LEU A N 1
ATOM 1282 C CA . LEU A 1 165 ? -18.575 -5.779 5.714 1.00 95.81 165 LEU A CA 1
ATOM 1283 C C . LEU A 1 165 ? -17.845 -5.698 4.373 1.00 95.81 165 LEU A C 1
ATOM 1285 O O . LEU A 1 165 ? -16.703 -6.131 4.248 1.00 95.81 165 LEU A O 1
ATOM 1289 N N . ASP A 1 166 ? -18.479 -5.041 3.404 1.00 95.12 166 ASP A N 1
ATOM 1290 C CA . ASP A 1 166 ? -17.853 -4.681 2.126 1.00 95.12 166 ASP A CA 1
ATOM 1291 C C . ASP A 1 166 ? -17.126 -3.322 2.178 1.00 95.12 166 ASP A C 1
ATOM 1293 O O . ASP A 1 166 ? -16.323 -3.026 1.294 1.00 95.12 166 ASP A O 1
ATOM 1297 N N . TYR A 1 167 ? -17.437 -2.477 3.171 1.00 96.12 167 TYR A N 1
ATOM 1298 C CA . TYR A 1 167 ? -16.782 -1.184 3.393 1.00 96.12 167 TYR A CA 1
ATOM 1299 C C . TYR A 1 167 ? -16.792 -0.792 4.875 1.00 96.12 167 TYR A C 1
ATOM 1301 O O . TYR A 1 167 ? -17.682 -1.214 5.620 1.00 96.12 167 TYR A O 1
ATOM 1309 N N . LEU A 1 168 ? -15.821 0.031 5.286 1.00 97.81 168 LEU A N 1
ATOM 1310 C CA . LEU A 1 168 ? -15.711 0.550 6.652 1.00 97.81 168 LEU A CA 1
ATOM 1311 C C . LEU A 1 168 ? -15.771 2.080 6.684 1.00 97.81 168 LEU A C 1
ATOM 1313 O O . LEU A 1 168 ? -14.973 2.764 6.043 1.00 97.81 168 LEU A O 1
ATOM 1317 N N . ASP A 1 169 ? -16.678 2.614 7.499 1.00 97.56 169 ASP A N 1
ATOM 1318 C CA . ASP A 1 169 ? -16.626 3.982 8.012 1.00 97.56 169 ASP A CA 1
ATOM 1319 C C . ASP A 1 169 ? -16.824 4.015 9.533 1.00 97.56 169 ASP A C 1
ATOM 1321 O O . ASP A 1 169 ? -16.945 2.980 10.194 1.00 97.56 169 ASP A O 1
ATOM 1325 N N . ALA A 1 170 ? -16.823 5.223 10.099 1.00 97.44 170 ALA A N 1
ATOM 1326 C CA . ALA A 1 170 ? -16.948 5.415 11.534 1.00 97.44 170 ALA A CA 1
ATOM 1327 C C . ALA A 1 170 ? -18.281 4.898 12.099 1.00 97.44 170 ALA A C 1
ATOM 1329 O O . ALA A 1 170 ? -18.294 4.412 13.227 1.00 97.44 170 ALA A O 1
ATOM 1330 N N . GLN A 1 171 ? -19.377 4.950 11.332 1.00 97.62 171 GLN A N 1
ATOM 1331 C CA . GLN A 1 171 ? -20.666 4.427 11.787 1.00 97.62 171 GLN A CA 1
ATOM 1332 C C . GLN A 1 171 ? -20.669 2.897 11.770 1.00 97.62 171 GLN A C 1
ATOM 1334 O O . GLN A 1 171 ? -21.073 2.289 12.754 1.00 97.62 171 GLN A O 1
ATOM 1339 N N . ALA A 1 172 ? -20.162 2.269 10.706 1.00 97.81 172 ALA A N 1
ATOM 1340 C CA . ALA A 1 172 ? -20.041 0.814 10.638 1.00 97.81 172 ALA A CA 1
ATOM 1341 C C . ALA A 1 172 ? -19.151 0.263 11.766 1.00 97.81 172 ALA A C 1
ATOM 1343 O O . ALA A 1 172 ? -19.467 -0.768 12.362 1.00 97.81 172 ALA A O 1
ATOM 1344 N N . LEU A 1 173 ? -18.068 0.975 12.103 1.00 98.25 173 LEU A N 1
ATOM 1345 C CA . LEU A 1 173 ? -17.227 0.642 13.251 1.00 98.25 173 LEU A CA 1
ATOM 1346 C C . LEU A 1 173 ? -17.976 0.816 14.582 1.00 98.25 173 LEU A C 1
ATOM 1348 O O . LEU A 1 173 ? -17.899 -0.067 15.434 1.00 98.25 173 LEU A O 1
ATOM 1352 N N . ALA A 1 174 ? -18.712 1.920 14.755 1.00 97.88 174 ALA A N 1
ATOM 1353 C CA . ALA A 1 174 ? -19.528 2.162 15.945 1.00 97.88 174 ALA A CA 1
ATOM 1354 C C . ALA A 1 174 ? -20.556 1.042 16.158 1.00 97.88 174 ALA A C 1
ATOM 1356 O O . ALA A 1 174 ? -20.632 0.473 17.246 1.00 97.88 174 ALA A O 1
ATOM 1357 N N . ASP A 1 175 ? -21.275 0.667 15.098 1.00 97.75 175 ASP A N 1
ATOM 1358 C CA . ASP A 1 175 ? -22.276 -0.399 15.113 1.00 97.75 175 ASP A CA 1
ATOM 1359 C C . ASP A 1 175 ? -21.643 -1.755 15.472 1.00 97.75 175 ASP A C 1
ATOM 1361 O O . ASP A 1 175 ? -22.186 -2.497 16.293 1.00 97.75 175 ASP A O 1
ATOM 1365 N N . ALA A 1 176 ? -20.470 -2.070 14.906 1.00 97.75 176 ALA A N 1
ATOM 1366 C CA . ALA A 1 176 ? -19.743 -3.309 15.191 1.00 97.75 176 ALA A CA 1
ATOM 1367 C C . ALA A 1 176 ? -19.224 -3.387 16.638 1.00 97.75 176 ALA A C 1
ATOM 1369 O O . ALA A 1 176 ? -19.167 -4.473 17.217 1.00 97.75 176 ALA A O 1
ATOM 1370 N N . LEU A 1 177 ? -18.869 -2.242 17.227 1.00 97.50 177 LEU A N 1
ATOM 1371 C CA . LEU A 1 177 ? -18.451 -2.117 18.627 1.00 97.50 177 LEU A CA 1
ATOM 1372 C C . LEU A 1 177 ? -19.638 -2.015 19.600 1.00 97.50 177 LEU A C 1
ATOM 1374 O O . LEU A 1 177 ? -19.452 -2.141 20.810 1.00 97.50 177 LEU A O 1
ATOM 1378 N N . GLY A 1 178 ? -20.856 -1.814 19.090 1.00 97.12 178 GLY A N 1
ATOM 1379 C CA . GLY A 1 178 ? -22.064 -1.639 19.894 1.00 97.12 178 GLY A CA 1
ATOM 1380 C C . GLY A 1 178 ? -22.200 -0.252 20.528 1.00 97.12 178 GLY A C 1
ATOM 1381 O O . GLY A 1 178 ? -22.863 -0.125 21.558 1.00 97.12 178 GLY A O 1
ATOM 1382 N N . TYR A 1 179 ? -21.582 0.778 19.944 1.00 95.88 179 TYR A N 1
ATOM 1383 C CA . TYR A 1 179 ? -21.766 2.164 20.368 1.00 95.88 179 TYR A CA 1
ATOM 1384 C C . TYR A 1 179 ? -23.103 2.731 19.882 1.00 95.88 179 TYR A C 1
ATOM 1386 O O . TYR A 1 179 ? -23.500 2.544 18.734 1.00 95.88 179 TYR A O 1
ATOM 1394 N N . ASP A 1 180 ? -23.776 3.484 20.752 1.00 95.56 180 ASP A N 1
ATOM 1395 C CA . ASP A 1 180 ? -24.907 4.330 20.375 1.00 95.56 180 ASP A CA 1
ATOM 1396 C C . ASP A 1 180 ? -24.388 5.742 20.082 1.00 95.56 180 ASP A C 1
ATOM 1398 O O . ASP A 1 180 ? -24.069 6.499 20.996 1.00 95.56 180 ASP A O 1
ATOM 1402 N N . THR A 1 181 ? -24.304 6.109 18.799 1.00 95.06 181 THR A N 1
ATOM 1403 C CA . THR A 1 181 ? -23.765 7.413 18.366 1.00 95.06 181 THR A CA 1
ATOM 1404 C C . THR A 1 181 ? -24.649 8.605 18.736 1.00 95.06 181 THR A C 1
ATOM 1406 O O . THR A 1 181 ? -24.292 9.748 18.453 1.00 95.06 181 THR A O 1
ATOM 1409 N N . SER A 1 182 ? -25.802 8.363 19.369 1.00 93.62 182 SER A N 1
ATOM 1410 C CA . SER A 1 182 ? -26.646 9.408 19.945 1.00 93.62 182 SER A CA 1
ATOM 1411 C C . SER A 1 182 ? -26.329 9.725 21.411 1.00 93.62 182 SER A C 1
ATOM 1413 O O . SER A 1 182 ? -26.886 10.692 21.943 1.00 93.62 182 SER A O 1
ATOM 1415 N N . THR A 1 183 ? -25.451 8.953 22.068 1.00 91.88 183 THR A N 1
ATOM 1416 C CA . THR A 1 183 ? -24.970 9.244 23.427 1.00 91.88 183 THR A CA 1
ATOM 1417 C C . THR A 1 183 ? -23.592 9.903 23.398 1.00 91.88 183 THR A C 1
ATOM 1419 O O . THR A 1 183 ? -22.813 9.630 22.483 1.00 91.88 183 THR A O 1
ATOM 1422 N N . PRO A 1 184 ? -23.245 10.724 24.409 1.00 90.88 184 PRO A N 1
ATOM 1423 C CA . PRO A 1 184 ? -21.949 11.397 24.458 1.00 90.88 184 PRO A CA 1
ATOM 1424 C C . PRO A 1 184 ? -20.750 10.455 24.337 1.00 90.88 184 PRO A C 1
ATOM 1426 O O . PRO A 1 184 ? -19.749 10.833 23.745 1.00 90.88 184 PRO A O 1
ATOM 1429 N N . GLU A 1 185 ? -20.843 9.234 24.868 1.00 90.06 185 GLU A N 1
ATOM 1430 C CA . GLU A 1 185 ? -19.774 8.231 24.825 1.00 90.06 185 GLU A CA 1
ATOM 1431 C C . GLU A 1 185 ? -19.602 7.596 23.437 1.00 90.06 185 GLU A C 1
ATOM 1433 O O . GLU A 1 185 ? -18.499 7.184 23.087 1.00 90.06 185 GLU A O 1
ATOM 1438 N N . GLY A 1 186 ? -20.683 7.493 22.658 1.00 92.06 186 GLY A N 1
ATOM 1439 C CA . GLY A 1 186 ? -20.670 6.922 21.310 1.00 92.06 186 GLY A CA 1
ATOM 1440 C C . GLY A 1 186 ? -20.511 7.957 20.197 1.00 92.06 186 GLY A C 1
ATOM 1441 O O . GLY A 1 186 ? -20.361 7.575 19.036 1.00 92.06 186 GLY A O 1
ATOM 1442 N N . THR A 1 187 ? -20.549 9.256 20.513 1.00 94.62 187 THR A N 1
ATOM 1443 C CA . THR A 1 187 ? -20.354 10.334 19.536 1.00 94.62 187 THR A CA 1
ATOM 1444 C C . THR A 1 187 ? -19.010 10.183 18.823 1.00 94.62 187 THR A C 1
ATOM 1446 O O . THR A 1 187 ? -17.976 9.985 19.457 1.00 94.62 187 THR A O 1
ATOM 1449 N N . ILE A 1 188 ? -19.013 10.303 17.493 1.00 95.31 188 ILE A N 1
ATOM 1450 C CA . ILE A 1 188 ? -17.795 10.327 16.673 1.00 95.31 188 ILE A CA 1
ATOM 1451 C C . ILE A 1 188 ? -17.197 11.733 16.747 1.00 95.31 188 ILE A C 1
ATOM 1453 O O . ILE A 1 188 ? -17.658 12.646 16.062 1.00 95.31 188 ILE A O 1
ATOM 1457 N N . GLU A 1 189 ? -16.167 11.899 17.566 1.00 94.38 189 GLU A N 1
ATOM 1458 C CA . GLU A 1 189 ? -15.512 13.190 17.784 1.00 94.38 189 GLU A CA 1
ATOM 1459 C C . GLU A 1 189 ? -14.521 13.507 16.661 1.00 94.38 189 GLU A C 1
ATOM 1461 O O . GLU A 1 189 ? -14.518 14.597 16.086 1.00 94.38 189 GLU A O 1
ATOM 1466 N N . LYS A 1 190 ? -13.700 12.522 16.279 1.00 93.62 190 LYS A N 1
ATOM 1467 C CA . LYS A 1 190 ? -12.767 12.644 15.151 1.00 93.62 190 LYS A CA 1
ATOM 1468 C C . LYS A 1 190 ? -12.834 11.413 14.264 1.00 93.62 190 LYS A C 1
ATOM 1470 O O . LYS A 1 190 ? -12.905 10.289 14.752 1.00 93.62 190 LYS A O 1
ATOM 1475 N N . GLN A 1 191 ? -12.753 11.639 12.954 1.00 94.81 191 GLN A N 1
ATOM 1476 C CA . GLN A 1 191 ? -12.625 10.578 11.961 1.00 94.81 191 GLN A CA 1
ATOM 1477 C C . GLN A 1 191 ? -11.649 10.970 10.852 1.00 94.81 191 GLN A C 1
ATOM 1479 O O . GLN A 1 191 ? -11.673 12.098 10.352 1.00 94.81 191 GLN A O 1
ATOM 1484 N N . TYR A 1 192 ? -10.829 10.013 10.435 1.00 94.12 192 TYR A N 1
ATOM 1485 C CA . TYR A 1 192 ? -9.882 10.167 9.340 1.00 94.12 192 TYR A CA 1
ATOM 1486 C C . TYR A 1 192 ? -9.876 8.906 8.486 1.00 94.12 192 TYR A C 1
ATOM 1488 O O . TYR A 1 192 ? -9.798 7.796 9.007 1.00 94.12 192 TYR A O 1
ATOM 1496 N N . THR A 1 193 ? -9.886 9.065 7.166 1.00 93.50 193 THR A N 1
ATOM 1497 C CA . THR A 1 193 ? -9.416 7.997 6.279 1.00 93.50 193 THR A CA 1
ATOM 1498 C C . THR A 1 193 ? -7.898 7.963 6.362 1.00 93.50 193 THR A C 1
ATOM 1500 O O . THR A 1 193 ? -7.255 9.011 6.269 1.00 93.50 193 THR A O 1
ATOM 1503 N N . TYR A 1 194 ? -7.319 6.778 6.541 1.00 89.00 194 TYR A N 1
ATOM 1504 C CA . TYR A 1 194 ? -5.874 6.643 6.619 1.00 89.00 194 TYR A CA 1
ATOM 1505 C C . TYR A 1 194 ? -5.212 7.159 5.338 1.00 89.00 194 TYR A C 1
ATOM 1507 O O . TYR A 1 194 ? -5.561 6.774 4.218 1.00 89.00 194 TYR A O 1
ATOM 1515 N N . SER A 1 195 ? -4.198 7.995 5.527 1.00 84.19 195 SER A N 1
ATOM 1516 C CA . SER A 1 195 ? -3.257 8.391 4.493 1.00 84.19 195 SER A CA 1
ATOM 1517 C C . SER A 1 195 ? -1.838 8.353 5.070 1.00 84.19 195 SER A C 1
ATOM 1519 O O . SER A 1 195 ? -1.673 8.441 6.289 1.00 84.19 195 SER A O 1
ATOM 1521 N N . PRO A 1 196 ? -0.789 8.222 4.239 1.00 76.31 196 PRO A N 1
ATOM 1522 C CA . PRO A 1 196 ? 0.588 8.213 4.729 1.00 76.31 196 PRO A CA 1
ATOM 1523 C C . PRO A 1 196 ? 0.967 9.448 5.560 1.00 76.31 196 PRO A C 1
ATOM 1525 O O . PRO A 1 196 ? 1.841 9.354 6.418 1.00 76.31 196 PRO A O 1
ATOM 1528 N N . GLU A 1 197 ? 0.319 10.589 5.326 1.00 75.56 197 GLU A N 1
ATOM 1529 C CA . GLU A 1 197 ? 0.503 11.824 6.094 1.00 75.56 197 GLU A CA 1
ATOM 1530 C C . GLU A 1 197 ? -0.006 11.695 7.537 1.00 75.56 197 GLU A C 1
ATOM 1532 O O . GLU A 1 197 ? 0.553 12.321 8.434 1.00 75.56 197 GLU A O 1
ATOM 1537 N N . LEU A 1 198 ? -1.009 10.843 7.781 1.00 79.75 198 LEU A N 1
ATOM 1538 C CA . LEU A 1 198 ? -1.559 10.591 9.115 1.00 79.75 198 LEU A CA 1
ATOM 1539 C C . LEU A 1 198 ? -0.583 9.819 10.017 1.00 79.75 198 LEU A C 1
ATOM 1541 O O . LEU A 1 198 ? -0.744 9.823 11.233 1.00 79.75 198 LEU A O 1
ATOM 1545 N N . ASN A 1 199 ? 0.468 9.206 9.458 1.00 74.75 199 ASN A N 1
ATOM 1546 C CA . ASN A 1 199 ? 1.497 8.535 10.256 1.00 74.75 199 ASN A CA 1
ATOM 1547 C C . ASN A 1 199 ? 2.150 9.474 11.276 1.00 74.75 199 ASN A C 1
ATOM 1549 O O . ASN A 1 199 ? 2.512 9.016 12.347 1.00 74.75 199 ASN A O 1
ATOM 1553 N N . PHE A 1 200 ? 2.265 10.771 10.974 1.00 66.44 200 PHE A N 1
ATOM 1554 C CA . PHE A 1 200 ? 2.808 11.759 11.913 1.00 66.44 200 PHE A CA 1
ATOM 1555 C C . PHE A 1 200 ? 1.897 12.016 13.122 1.00 66.44 200 PHE A C 1
ATOM 1557 O O . PHE A 1 200 ? 2.389 12.368 14.186 1.00 66.44 200 PHE A O 1
ATOM 1564 N N . GLU A 1 201 ? 0.584 11.844 12.958 1.00 71.88 201 GLU A N 1
ATOM 1565 C CA . GLU A 1 201 ? -0.412 12.043 14.021 1.00 71.88 201 GLU A CA 1
ATOM 1566 C C . GLU A 1 201 ? -0.613 10.772 14.857 1.00 71.88 201 GLU A C 1
ATOM 1568 O O . GLU A 1 201 ? -0.845 10.841 16.061 1.00 71.88 201 GLU A O 1
ATOM 1573 N N . LEU A 1 202 ? -0.516 9.599 14.219 1.00 68.88 202 LEU A N 1
ATOM 1574 C CA . LEU A 1 202 ? -0.636 8.291 14.878 1.00 68.88 202 LEU A CA 1
ATOM 1575 C C . LEU A 1 202 ? 0.634 7.906 15.641 1.00 68.88 202 LEU A C 1
ATOM 1577 O O . LEU A 1 202 ? 0.588 7.139 16.598 1.00 68.88 202 LEU A O 1
ATOM 1581 N N . ILE A 1 203 ? 1.768 8.410 15.171 1.00 64.12 203 ILE A N 1
ATOM 1582 C CA . ILE A 1 203 ? 3.104 8.114 15.655 1.00 64.12 203 ILE A CA 1
ATOM 1583 C C . ILE A 1 203 ? 3.705 9.483 15.893 1.00 64.12 203 ILE A C 1
ATOM 1585 O O . ILE A 1 203 ? 4.188 10.085 14.938 1.00 64.12 203 ILE A O 1
ATOM 1589 N N . ASP A 1 204 ? 3.623 10.008 17.117 1.00 59.78 204 ASP A N 1
ATOM 1590 C CA . ASP A 1 204 ? 4.220 11.305 17.438 1.00 59.78 204 ASP A CA 1
ATOM 1591 C C . ASP A 1 204 ? 5.735 11.235 17.166 1.00 59.78 204 ASP A C 1
ATOM 1593 O O . ASP A 1 204 ? 6.553 10.771 17.966 1.00 59.78 204 ASP A O 1
ATOM 1597 N N . SER A 1 205 ? 6.109 11.593 15.937 1.00 47.41 205 SER A N 1
ATOM 1598 C CA . SER A 1 205 ? 7.410 11.280 15.353 1.00 47.41 205 SER A CA 1
ATOM 1599 C C . SER A 1 205 ? 8.498 12.202 15.888 1.00 47.41 205 SER A C 1
ATOM 1601 O O . SER A 1 205 ? 9.652 12.105 15.473 1.00 47.41 205 SER A O 1
ATOM 1603 N N . ILE A 1 206 ? 8.136 13.155 16.747 1.00 44.88 206 ILE A N 1
ATOM 1604 C CA . ILE A 1 206 ? 9.027 14.216 17.203 1.00 44.88 206 ILE A CA 1
ATOM 1605 C C . ILE A 1 206 ? 10.079 13.656 18.182 1.00 44.88 206 ILE A C 1
ATOM 1607 O O . ILE A 1 206 ? 11.143 14.259 18.325 1.00 44.88 206 ILE A O 1
ATOM 1611 N N . TYR A 1 207 ? 9.867 12.460 18.755 1.00 49.47 207 TYR A N 1
ATOM 1612 C CA . TYR A 1 207 ? 10.777 11.875 19.752 1.00 49.47 207 TYR A CA 1
ATOM 1613 C C . TYR A 1 207 ? 11.444 10.532 19.395 1.00 49.47 207 TYR A C 1
ATOM 1615 O O . TYR A 1 207 ? 12.371 10.150 20.102 1.00 49.47 207 TYR A O 1
ATOM 1623 N N . PHE A 1 208 ? 11.066 9.830 18.312 1.00 53.28 208 PHE A N 1
ATOM 1624 C CA . PHE A 1 208 ? 11.416 8.396 18.167 1.00 53.28 208 PHE A CA 1
ATOM 1625 C C . PHE A 1 208 ? 11.953 7.945 16.796 1.00 53.28 208 PHE A C 1
ATOM 1627 O O . PHE A 1 208 ? 11.892 6.760 16.466 1.00 53.28 208 PHE A O 1
ATOM 1634 N N . THR A 1 209 ? 12.475 8.854 15.967 1.00 52.72 209 THR A N 1
ATOM 1635 C CA . THR A 1 209 ? 12.876 8.518 14.581 1.00 52.72 209 THR A CA 1
ATOM 1636 C C . THR A 1 209 ? 14.097 7.597 14.455 1.00 52.72 209 THR A C 1
ATOM 1638 O O . THR A 1 209 ? 14.226 6.951 13.416 1.00 52.72 209 THR A O 1
ATOM 1641 N N . ASP A 1 210 ? 14.921 7.463 15.500 1.00 52.66 210 ASP A N 1
ATOM 1642 C CA . ASP A 1 210 ? 16.124 6.608 15.508 1.00 52.66 210 ASP A CA 1
ATOM 1643 C C . ASP A 1 210 ? 16.080 5.451 16.535 1.00 52.66 210 ASP A C 1
ATOM 1645 O O . ASP A 1 210 ? 17.038 4.680 16.625 1.00 52.66 210 ASP A O 1
ATOM 1649 N N . ASP A 1 211 ? 14.975 5.283 17.273 1.00 62.88 211 ASP A N 1
ATOM 1650 C CA . ASP A 1 211 ? 14.830 4.239 18.300 1.00 62.88 211 ASP A CA 1
ATOM 1651 C C . ASP A 1 211 ? 13.987 3.048 17.803 1.00 62.88 211 ASP A C 1
ATOM 1653 O O . ASP A 1 211 ? 13.162 3.178 16.893 1.00 62.88 211 ASP A O 1
ATOM 1657 N N . ASP A 1 212 ? 14.155 1.875 18.435 1.00 66.62 212 ASP A N 1
ATOM 1658 C CA . ASP A 1 212 ? 13.420 0.622 18.143 1.00 66.62 212 ASP A CA 1
ATOM 1659 C C . ASP A 1 212 ? 11.896 0.825 18.024 1.00 66.62 212 ASP A C 1
ATOM 1661 O O . ASP A 1 212 ? 11.210 0.096 17.302 1.00 66.62 212 ASP A O 1
ATOM 1665 N N . TYR A 1 213 ? 11.375 1.847 18.702 1.00 67.31 213 TYR A N 1
ATOM 1666 C CA . TYR A 1 213 ? 9.978 2.249 18.677 1.00 67.31 213 TYR A CA 1
ATOM 1667 C C . TYR A 1 213 ? 9.500 2.685 17.285 1.00 67.31 213 TYR A C 1
ATOM 1669 O O . TYR A 1 213 ? 8.552 2.114 16.751 1.00 67.31 213 TYR A O 1
ATOM 1677 N N . GLY A 1 214 ? 10.199 3.626 16.638 1.00 67.81 214 GLY A N 1
ATOM 1678 C CA . GLY A 1 214 ? 9.829 4.116 15.308 1.00 67.81 214 GLY A CA 1
ATOM 1679 C C . GLY A 1 214 ? 9.903 3.025 14.235 1.00 67.81 214 GLY A C 1
ATOM 1680 O O . GLY A 1 214 ? 9.111 3.018 13.289 1.00 67.81 214 GLY A O 1
ATOM 1681 N N . ILE A 1 215 ? 10.815 2.059 14.390 1.00 68.69 215 ILE A N 1
ATOM 1682 C CA . ILE A 1 215 ? 10.915 0.893 13.499 1.00 68.69 215 ILE A CA 1
ATOM 1683 C C . ILE A 1 215 ? 9.673 0.007 13.636 1.00 68.69 215 ILE A C 1
ATOM 1685 O O . ILE A 1 215 ? 9.068 -0.342 12.618 1.00 68.69 215 ILE A O 1
ATOM 1689 N N . ARG A 1 216 ? 9.266 -0.320 14.870 1.00 76.44 216 ARG A N 1
ATOM 1690 C CA . ARG A 1 216 ? 8.083 -1.155 15.131 1.00 76.44 216 ARG A CA 1
ATOM 1691 C C . ARG A 1 216 ? 6.806 -0.501 14.631 1.00 76.44 216 ARG A C 1
ATOM 1693 O O . ARG A 1 216 ? 6.026 -1.156 13.946 1.00 76.44 216 ARG A O 1
ATOM 1700 N N . THR A 1 217 ? 6.612 0.792 14.876 1.00 75.62 217 THR A N 1
ATOM 1701 C CA . THR A 1 217 ? 5.381 1.459 14.439 1.00 75.62 217 THR A CA 1
ATOM 1702 C C . THR A 1 217 ? 5.286 1.541 12.915 1.00 75.62 217 THR A C 1
ATOM 1704 O O . THR A 1 217 ? 4.226 1.294 12.344 1.00 75.62 217 THR A O 1
ATOM 1707 N N . ASN A 1 218 ? 6.406 1.762 12.220 1.00 77.50 218 ASN A N 1
ATOM 1708 C CA . ASN A 1 218 ? 6.449 1.648 10.759 1.00 77.50 218 ASN A CA 1
ATOM 1709 C C . ASN A 1 218 ? 6.141 0.225 10.264 1.00 77.50 218 ASN A C 1
ATOM 1711 O O . ASN A 1 218 ? 5.538 0.059 9.200 1.00 77.50 218 ASN A O 1
ATOM 1715 N N . GLU A 1 219 ? 6.558 -0.808 11.000 1.00 84.00 219 GLU A N 1
ATOM 1716 C CA . GLU A 1 219 ? 6.219 -2.197 10.685 1.00 84.00 219 GLU A CA 1
ATOM 1717 C C . GLU A 1 219 ? 4.717 -2.460 10.853 1.00 84.00 219 GLU A C 1
ATOM 1719 O O . GLU A 1 219 ? 4.116 -3.046 9.953 1.00 84.00 219 GLU A O 1
ATOM 1724 N N . VAL A 1 220 ? 4.093 -1.944 11.918 1.00 88.81 220 VAL A N 1
ATOM 1725 C CA . VAL A 1 220 ? 2.636 -1.999 12.139 1.00 88.81 220 VAL A CA 1
ATOM 1726 C C . VAL A 1 220 ? 1.883 -1.348 10.978 1.00 88.81 220 VAL A C 1
ATOM 1728 O O . VAL A 1 220 ? 1.036 -1.995 10.363 1.00 88.81 220 VAL A O 1
ATOM 1731 N N . VAL A 1 221 ? 2.245 -0.116 10.602 1.00 87.62 221 VAL A N 1
ATOM 1732 C CA . VAL A 1 221 ? 1.624 0.611 9.478 1.00 87.62 221 VAL A CA 1
ATOM 1733 C C . VAL A 1 221 ? 1.711 -0.199 8.184 1.00 87.62 221 VAL A C 1
ATOM 1735 O O . VAL A 1 221 ? 0.720 -0.386 7.471 1.00 87.62 221 VAL A O 1
ATOM 1738 N N . ARG A 1 222 ? 2.909 -0.702 7.864 1.00 85.50 222 ARG A N 1
ATOM 1739 C CA . ARG A 1 222 ? 3.142 -1.522 6.667 1.00 85.50 222 ARG A CA 1
ATOM 1740 C C . ARG A 1 222 ? 2.338 -2.810 6.701 1.00 85.50 222 ARG A C 1
ATOM 1742 O O . ARG A 1 222 ? 1.875 -3.253 5.656 1.00 85.50 222 ARG A O 1
ATOM 1749 N N . TYR A 1 223 ? 2.195 -3.414 7.875 1.00 91.25 223 TYR A N 1
ATOM 1750 C CA . TYR A 1 223 ? 1.427 -4.633 8.038 1.00 91.25 223 TYR A CA 1
ATOM 1751 C C . TYR A 1 223 ? -0.067 -4.365 7.827 1.00 91.25 223 TYR A C 1
ATOM 1753 O O . TYR A 1 223 ? -0.670 -4.980 6.952 1.00 91.25 223 TYR A O 1
ATOM 1761 N N . MET A 1 224 ? -0.648 -3.380 8.516 1.00 93.81 224 MET A N 1
ATOM 1762 C CA . MET A 1 224 ? -2.060 -3.016 8.348 1.00 93.81 224 MET A CA 1
ATOM 1763 C C . MET A 1 224 ? -2.388 -2.660 6.895 1.00 93.81 224 MET A C 1
ATOM 1765 O O . MET A 1 224 ? -3.301 -3.232 6.315 1.00 93.81 224 MET A O 1
ATOM 1769 N N . THR A 1 225 ? -1.591 -1.799 6.260 1.00 91.12 225 THR A N 1
ATOM 1770 C CA . THR A 1 225 ? -1.810 -1.383 4.858 1.00 91.12 225 THR A CA 1
ATOM 1771 C C . THR A 1 225 ? -1.599 -2.495 3.827 1.00 91.12 225 THR A C 1
ATOM 1773 O O . THR A 1 225 ? -2.053 -2.367 2.691 1.00 91.12 225 THR A O 1
ATOM 1776 N N . ALA A 1 226 ? -0.907 -3.581 4.185 1.00 89.25 226 ALA A N 1
ATOM 1777 C CA . ALA A 1 226 ? -0.731 -4.732 3.306 1.00 89.25 226 ALA A CA 1
ATOM 1778 C C . ALA A 1 226 ? -1.907 -5.717 3.364 1.00 89.25 226 ALA A C 1
ATOM 1780 O O . ALA A 1 226 ? -2.186 -6.365 2.357 1.00 89.25 226 ALA A O 1
ATOM 1781 N N . TYR A 1 227 ? -2.561 -5.859 4.521 1.00 95.00 227 TYR A N 1
ATOM 1782 C CA . TYR A 1 227 ? -3.564 -6.906 4.751 1.00 95.00 227 TYR A CA 1
ATOM 1783 C C . TYR A 1 227 ? -4.990 -6.386 4.957 1.00 95.00 227 TYR A C 1
ATOM 1785 O O . TYR A 1 227 ? -5.920 -7.186 4.871 1.00 95.00 227 TYR A O 1
ATOM 1793 N N . LEU A 1 228 ? -5.165 -5.086 5.201 1.00 95.56 228 LEU A N 1
ATOM 1794 C CA . LEU A 1 228 ? -6.459 -4.465 5.465 1.00 95.56 228 LEU A CA 1
ATOM 1795 C C . LEU A 1 228 ? -6.797 -3.409 4.407 1.00 95.56 228 LEU A C 1
ATOM 1797 O O . LEU A 1 228 ? -5.920 -2.698 3.908 1.00 95.56 228 LEU A O 1
ATOM 1801 N N . THR A 1 229 ? -8.082 -3.294 4.091 1.00 95.12 229 THR A N 1
ATOM 1802 C CA . THR A 1 229 ? -8.658 -2.229 3.258 1.00 95.12 229 THR A CA 1
ATOM 1803 C C . THR A 1 229 ? -9.476 -1.262 4.108 1.00 95.12 229 THR A C 1
ATOM 1805 O O . THR A 1 229 ? -9.736 -1.538 5.276 1.00 95.12 229 THR A O 1
ATOM 1808 N N . ASP A 1 230 ? -9.854 -0.114 3.540 1.00 95.44 230 ASP A N 1
ATOM 1809 C CA . ASP A 1 230 ? -10.690 0.902 4.200 1.00 95.44 230 ASP A CA 1
ATOM 1810 C C . ASP A 1 230 ? -10.208 1.275 5.604 1.00 95.44 230 ASP A C 1
ATOM 1812 O O . ASP A 1 230 ? -10.969 1.353 6.563 1.00 95.44 230 ASP A O 1
ATOM 1816 N N . LEU A 1 231 ? -8.895 1.486 5.716 1.00 96.94 231 LEU A N 1
ATOM 1817 C CA . LEU A 1 231 ? -8.278 1.891 6.965 1.00 96.94 231 LEU A CA 1
ATOM 1818 C C . LEU A 1 231 ? -8.818 3.259 7.393 1.00 96.94 231 LEU A C 1
ATOM 1820 O O . LEU A 1 231 ? -8.639 4.258 6.688 1.00 96.94 231 LEU A 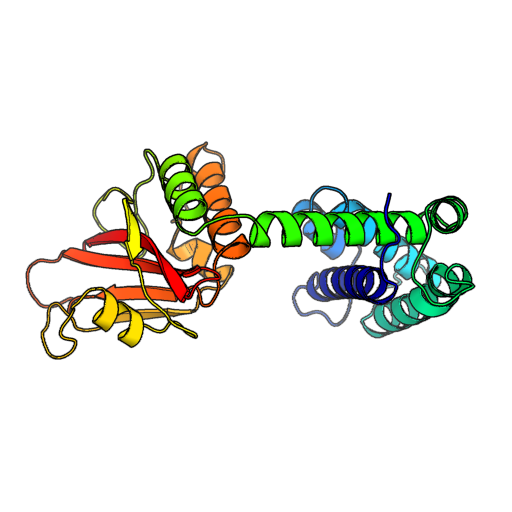O 1
ATOM 1824 N N . ILE A 1 232 ? -9.424 3.304 8.572 1.00 96.88 232 ILE A N 1
ATOM 1825 C CA . ILE A 1 232 ? -9.932 4.515 9.207 1.00 96.88 232 ILE A CA 1
ATOM 1826 C C . ILE A 1 232 ? -9.360 4.668 10.608 1.00 96.88 232 ILE A C 1
ATOM 1828 O O . ILE A 1 232 ? -9.026 3.692 11.279 1.00 96.88 232 ILE A O 1
ATOM 1832 N N . VAL A 1 233 ? -9.278 5.913 11.051 1.00 95.69 233 VAL A N 1
ATOM 1833 C CA . VAL A 1 233 ? -8.982 6.274 12.431 1.00 95.69 233 VAL A CA 1
ATOM 1834 C C . VAL A 1 233 ? -10.198 6.978 13.006 1.00 95.69 233 VAL A C 1
ATOM 1836 O O . VAL A 1 233 ? -10.688 7.926 12.392 1.00 95.69 233 VAL A O 1
ATOM 1839 N N . VAL A 1 234 ? -10.679 6.524 14.160 1.00 96.69 234 VAL A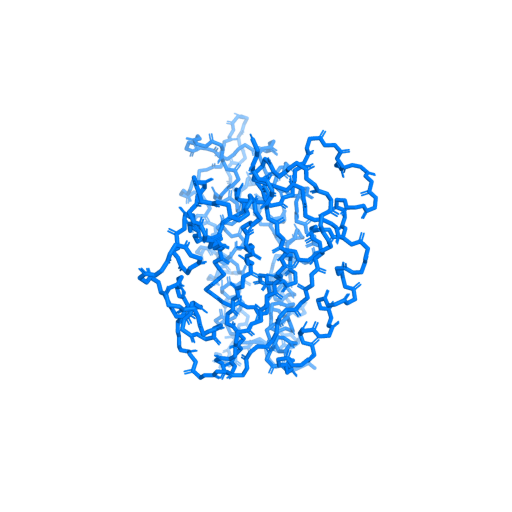 N 1
ATOM 1840 C CA . VAL A 1 234 ? -11.877 7.057 14.818 1.00 96.69 234 VAL A CA 1
ATOM 1841 C C . VAL A 1 234 ? -11.596 7.278 16.296 1.00 96.69 234 VAL A C 1
ATOM 1843 O O . VAL A 1 234 ? -11.004 6.421 16.948 1.00 96.69 234 VAL A O 1
ATOM 1846 N N . ILE A 1 235 ? -12.024 8.425 16.817 1.00 95.38 235 ILE A N 1
ATOM 1847 C CA . ILE A 1 235 ? -12.040 8.719 18.251 1.00 95.38 235 ILE A CA 1
ATOM 1848 C C . ILE A 1 235 ? -13.494 8.933 18.657 1.00 95.38 235 ILE A C 1
ATOM 1850 O O . ILE A 1 235 ? -14.177 9.774 18.064 1.00 95.38 235 ILE A O 1
ATOM 1854 N N . PHE A 1 236 ? -13.950 8.160 19.639 1.00 95.56 236 PHE A N 1
ATOM 1855 C CA . PHE A 1 236 ? -15.291 8.270 20.204 1.00 95.56 236 PHE A CA 1
ATOM 1856 C C . PHE A 1 236 ? -15.278 9.054 21.520 1.00 95.56 236 PHE A C 1
ATOM 1858 O O . PHE A 1 236 ? -14.289 9.033 22.252 1.00 95.56 236 PHE A O 1
ATOM 1865 N N . GLY A 1 237 ? -16.396 9.700 21.838 1.00 92.75 237 GLY A N 1
ATOM 1866 C CA . GLY A 1 237 ? -16.603 10.435 23.084 1.00 92.75 237 GLY A CA 1
ATOM 1867 C C . GLY A 1 237 ? -16.489 11.951 22.914 1.00 92.75 237 GLY A C 1
ATOM 1868 O O . GLY A 1 237 ? -15.502 12.429 22.366 1.00 92.75 237 GLY A O 1
ATOM 1869 N N . GLU A 1 238 ? -17.461 12.707 23.425 1.00 88.06 238 GLU A N 1
ATOM 1870 C CA . GLU A 1 238 ? -17.428 14.180 23.440 1.00 88.06 238 GLU A CA 1
ATOM 1871 C C . GLU A 1 238 ? -16.375 14.734 24.420 1.00 88.06 238 GLU A C 1
ATOM 1873 O O . GLU A 1 238 ? -16.463 14.488 25.621 1.00 88.06 238 GLU A O 1
ATOM 1878 N N . ASP A 1 239 ? -15.443 15.560 23.930 1.00 77.00 239 ASP A N 1
ATOM 1879 C CA . ASP A 1 239 ? -14.317 16.176 24.678 1.00 77.00 239 ASP A CA 1
ATOM 1880 C C . ASP A 1 239 ? -14.735 16.889 25.989 1.00 77.00 239 ASP A C 1
ATOM 1882 O O . ASP A 1 239 ? -14.022 16.915 26.987 1.00 77.00 239 ASP A O 1
ATOM 1886 N N . LEU A 1 240 ? -15.951 17.446 26.038 1.00 72.94 240 LEU A N 1
ATOM 1887 C CA . LEU A 1 240 ? -16.443 18.225 27.185 1.00 72.94 240 LEU A CA 1
ATOM 1888 C C . LEU A 1 240 ? -17.210 17.400 28.232 1.00 72.94 240 LEU A C 1
ATOM 1890 O O . LEU A 1 240 ? -17.755 17.974 29.185 1.00 72.94 240 LEU A O 1
ATOM 1894 N N . VAL A 1 241 ? -17.282 16.078 28.070 1.00 72.06 241 VAL A N 1
ATOM 1895 C CA . VAL A 1 241 ? -18.009 15.176 28.969 1.00 72.06 241 VAL A CA 1
ATOM 1896 C C . VAL A 1 241 ? -17.021 14.269 29.696 1.00 72.06 241 VAL A C 1
ATOM 1898 O O . VAL A 1 241 ? -16.226 13.569 29.089 1.00 72.06 241 VAL A O 1
ATOM 1901 N N . ALA A 1 242 ? -17.072 14.266 31.031 1.00 70.94 242 ALA A N 1
ATOM 1902 C CA . ALA A 1 242 ? -16.239 13.375 31.835 1.00 70.94 242 ALA A CA 1
ATOM 1903 C C . ALA A 1 242 ? -16.652 11.896 31.637 1.00 70.94 242 ALA A C 1
ATOM 1905 O O . ALA A 1 242 ? -17.854 11.616 31.652 1.00 70.94 242 ALA A O 1
ATOM 1906 N N . PRO A 1 243 ? -15.701 10.939 31.588 1.00 75.31 243 PRO A N 1
ATOM 1907 C CA . PRO A 1 243 ? -14.258 11.101 31.806 1.00 75.31 243 PRO A CA 1
ATOM 1908 C C . PRO A 1 243 ? -13.498 11.608 30.562 1.00 75.31 243 PRO A C 1
ATOM 1910 O O . PRO A 1 243 ? -13.939 11.336 29.455 1.00 75.31 243 PRO A O 1
ATOM 1913 N N . PRO A 1 244 ? -12.319 12.247 30.730 1.00 83.88 244 PRO A N 1
ATOM 1914 C CA . PRO A 1 244 ? -11.481 12.768 29.632 1.00 83.88 244 PRO A CA 1
ATOM 1915 C C . PRO A 1 244 ? -10.824 11.674 28.763 1.00 83.88 244 PRO A C 1
ATOM 1917 O O . PRO A 1 244 ? -9.793 11.903 28.140 1.00 83.88 244 PRO A O 1
ATOM 1920 N N . GLN A 1 245 ? -11.340 10.446 28.817 1.00 90.50 245 GLN A N 1
ATOM 1921 C CA . GLN A 1 245 ? -10.771 9.258 28.193 1.00 90.50 245 GLN A CA 1
ATOM 1922 C C . GLN A 1 245 ? -11.620 8.890 26.985 1.00 90.50 245 GLN A C 1
ATOM 1924 O O . GLN A 1 245 ? -12.745 8.410 27.125 1.00 90.50 245 GLN A O 1
ATOM 1929 N N . HIS A 1 246 ? -11.052 9.089 25.805 1.00 93.38 246 HIS A N 1
ATOM 1930 C CA . HIS A 1 246 ? -11.726 8.908 24.530 1.00 93.38 246 HIS A CA 1
ATOM 1931 C C . HIS A 1 246 ? -11.176 7.658 23.841 1.00 93.38 246 HIS A C 1
ATOM 1933 O O . HIS A 1 246 ? -9.989 7.627 23.499 1.00 93.38 246 HIS A O 1
ATOM 1939 N N . PRO A 1 247 ? -11.985 6.601 23.640 1.00 95.25 247 PRO A N 1
ATOM 1940 C CA . PRO A 1 247 ? -11.557 5.425 22.898 1.00 95.25 247 PRO A CA 1
ATOM 1941 C C . PRO A 1 247 ? -11.080 5.804 21.496 1.00 95.25 247 PRO A C 1
ATOM 1943 O O . PRO A 1 247 ? -11.811 6.426 20.724 1.00 95.25 247 PRO A O 1
ATOM 1946 N N . TRP A 1 248 ? -9.860 5.394 21.167 1.00 94.56 248 TRP A N 1
ATOM 1947 C CA . TRP A 1 248 ? -9.268 5.558 19.847 1.00 94.56 248 TRP A CA 1
ATOM 1948 C C . TRP A 1 248 ? -9.167 4.212 19.153 1.00 94.56 248 TRP A C 1
ATOM 1950 O O . TRP A 1 248 ? -8.781 3.214 19.763 1.00 94.56 248 TRP A O 1
ATOM 1960 N N . TYR A 1 249 ? -9.473 4.214 17.862 1.00 96.62 249 TYR A N 1
ATOM 1961 C CA . TYR A 1 249 ? -9.401 3.049 17.004 1.00 96.62 249 TYR A CA 1
ATOM 1962 C C . TYR A 1 249 ? -8.682 3.390 15.708 1.00 96.62 249 TYR A C 1
ATOM 1964 O O . TYR A 1 249 ? -8.984 4.398 15.070 1.00 96.62 249 TYR A O 1
ATOM 1972 N N . TRP A 1 250 ? -7.790 2.505 15.274 1.00 96.06 250 TRP A N 1
ATOM 1973 C CA . TRP A 1 250 ? -7.287 2.464 13.906 1.00 96.06 250 TRP A CA 1
ATOM 1974 C C . TRP A 1 250 ? -7.592 1.092 13.325 1.00 96.06 250 TRP A C 1
ATOM 1976 O O . TRP A 1 250 ? -6.965 0.104 13.695 1.00 96.06 250 TRP A O 1
ATOM 1986 N N . ALA A 1 251 ? -8.579 1.015 12.442 1.00 97.75 251 ALA A N 1
ATOM 1987 C CA . ALA A 1 251 ? -9.137 -0.253 11.994 1.00 97.75 251 ALA A CA 1
ATOM 1988 C C . ALA A 1 251 ? -9.329 -0.285 10.481 1.00 97.75 251 ALA A C 1
ATOM 1990 O O . ALA A 1 251 ? -9.452 0.755 9.840 1.00 97.75 251 ALA A O 1
ATOM 1991 N N . GLY A 1 252 ? -9.346 -1.489 9.921 1.00 98.00 252 GLY A N 1
ATOM 1992 C CA . GLY A 1 252 ? -9.662 -1.755 8.524 1.00 98.00 252 GLY A CA 1
ATOM 1993 C C . GLY A 1 252 ? -10.370 -3.095 8.370 1.00 98.00 252 GLY A C 1
ATOM 1994 O O . GLY A 1 252 ? -10.547 -3.837 9.338 1.00 98.00 252 GLY A O 1
ATOM 1995 N N . ILE A 1 253 ? -10.759 -3.404 7.140 1.00 97.88 253 ILE A N 1
ATOM 1996 C CA . ILE A 1 253 ? -11.439 -4.648 6.785 1.00 97.88 253 ILE A CA 1
ATOM 1997 C C . ILE A 1 253 ? -10.431 -5.672 6.269 1.00 97.88 253 ILE A C 1
ATOM 1999 O O . ILE A 1 253 ? -9.630 -5.380 5.378 1.00 97.88 253 ILE A O 1
ATOM 2003 N N . ALA A 1 254 ? -10.481 -6.884 6.816 1.00 96.50 254 ALA A N 1
ATOM 2004 C CA . ALA A 1 254 ? -9.800 -8.041 6.256 1.00 96.50 254 ALA A CA 1
ATOM 2005 C C . ALA A 1 254 ? -10.601 -8.632 5.084 1.00 96.50 254 ALA A C 1
ATOM 2007 O O . ALA A 1 254 ? -11.770 -8.334 4.869 1.00 96.50 254 ALA A O 1
ATOM 2008 N N . LYS A 1 255 ? -9.982 -9.523 4.308 1.00 93.44 255 LYS A N 1
ATOM 2009 C CA . LYS A 1 255 ? -10.569 -10.066 3.069 1.00 93.44 255 LYS A CA 1
ATOM 2010 C C . LYS A 1 255 ? -11.947 -10.734 3.239 1.00 93.44 255 LYS A C 1
ATOM 2012 O O . LYS A 1 255 ? -12.681 -10.825 2.258 1.00 93.44 255 LYS A O 1
ATOM 2017 N N . ASP A 1 256 ? -12.258 -11.260 4.419 1.00 94.94 256 ASP A N 1
ATOM 2018 C CA . ASP A 1 256 ? -13.537 -11.915 4.716 1.00 94.94 256 ASP A CA 1
ATOM 2019 C C . ASP A 1 256 ? -14.620 -10.953 5.237 1.00 94.94 256 ASP A C 1
ATOM 2021 O O .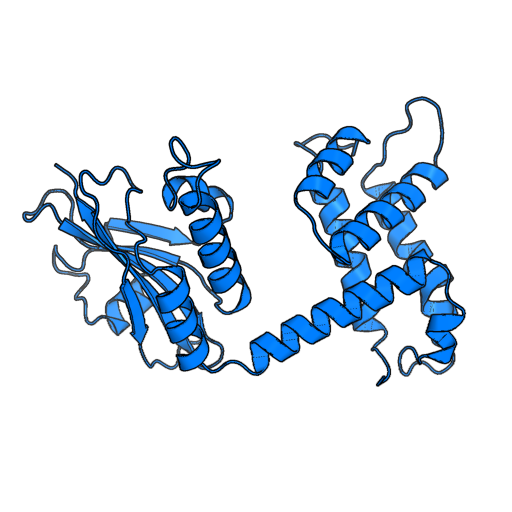 ASP A 1 256 ? -15.698 -11.414 5.594 1.00 94.94 256 ASP A O 1
ATOM 2025 N N . GLY A 1 257 ? -14.337 -9.649 5.299 1.00 96.69 257 GLY A N 1
ATOM 2026 C CA . GLY A 1 257 ? -15.261 -8.642 5.811 1.00 96.69 257 GLY A CA 1
ATOM 2027 C C . GLY A 1 257 ? -15.177 -8.414 7.322 1.00 96.69 257 GLY A C 1
ATOM 2028 O O . GLY A 1 257 ? -15.939 -7.591 7.834 1.00 96.69 257 GLY A O 1
ATOM 2029 N N . SER A 1 258 ? -14.283 -9.104 8.044 1.00 98.06 258 SER A N 1
ATOM 2030 C CA . SER A 1 258 ? -14.013 -8.844 9.466 1.00 98.06 258 SER A CA 1
ATOM 2031 C C . SER A 1 258 ? -13.273 -7.521 9.679 1.00 98.06 258 SER A C 1
ATOM 2033 O O . SER A 1 258 ? -12.463 -7.102 8.848 1.00 98.06 258 SER A O 1
ATOM 2035 N N . ILE A 1 259 ? -13.528 -6.865 10.811 1.00 98.56 259 ILE A N 1
ATOM 2036 C CA . ILE A 1 259 ? -12.776 -5.679 11.234 1.00 98.56 259 ILE A CA 1
ATOM 2037 C C . ILE A 1 259 ? -11.565 -6.135 12.040 1.00 98.56 259 ILE A C 1
ATOM 2039 O O . ILE A 1 259 ? -11.702 -6.844 13.038 1.00 98.56 259 ILE A O 1
ATOM 2043 N N . ILE A 1 260 ? -10.380 -5.674 11.649 1.00 98.50 260 ILE A N 1
ATOM 2044 C CA . ILE A 1 260 ? -9.147 -5.833 12.421 1.00 98.50 260 ILE A CA 1
ATOM 2045 C C . ILE A 1 260 ? -8.522 -4.461 12.603 1.00 98.50 260 ILE A C 1
ATOM 2047 O O . ILE A 1 260 ? -8.500 -3.638 11.686 1.00 98.50 260 ILE A O 1
ATOM 2051 N N . GLY A 1 261 ? -7.987 -4.205 13.785 1.00 97.12 261 GLY A N 1
ATOM 2052 C CA . GLY A 1 261 ? -7.402 -2.914 14.070 1.00 97.12 261 GLY A CA 1
ATOM 2053 C C . GLY A 1 261 ? -6.666 -2.860 15.383 1.00 97.12 261 GLY A C 1
ATOM 2054 O O . GLY A 1 261 ? -6.419 -3.870 16.038 1.00 97.12 261 GLY A O 1
ATOM 2055 N N . LEU A 1 262 ? -6.338 -1.636 15.745 1.00 96.38 262 LEU A N 1
ATOM 2056 C CA . LEU A 1 262 ? -5.728 -1.248 16.993 1.00 96.38 262 LEU A CA 1
ATOM 2057 C C . LEU A 1 262 ? -6.738 -0.429 17.788 1.00 96.38 262 LEU A C 1
ATOM 2059 O O . LEU A 1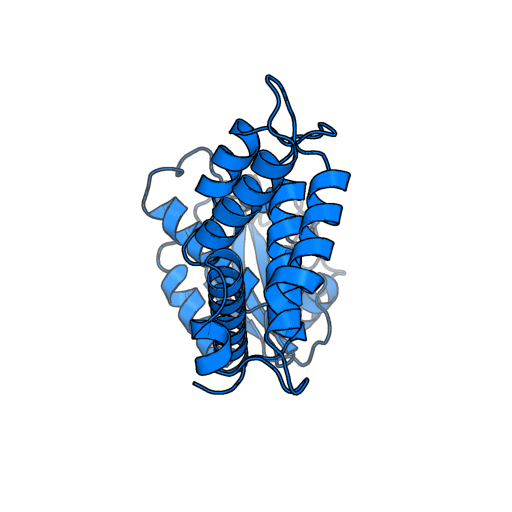 262 ? -7.497 0.348 17.206 1.00 96.38 262 LEU A O 1
ATOM 2063 N N . GLN A 1 263 ? -6.716 -0.588 19.102 1.00 96.06 263 GLN A N 1
ATOM 2064 C CA . GLN A 1 263 ? -7.474 0.203 20.054 1.00 96.06 263 GLN A CA 1
ATOM 2065 C C . GLN A 1 263 ? -6.533 0.747 21.127 1.00 96.06 263 GLN A C 1
ATOM 2067 O O . GLN A 1 263 ? -5.586 0.083 21.543 1.00 96.06 263 GLN A O 1
ATOM 2072 N N . SER A 1 264 ? -6.810 1.961 21.579 1.00 94.56 264 SER A N 1
ATOM 2073 C CA . SER A 1 264 ? -6.185 2.577 22.746 1.00 94.56 264 SER A CA 1
ATOM 2074 C C . SER A 1 264 ? -7.114 3.670 23.285 1.00 94.56 264 SER A C 1
ATOM 2076 O O . SER A 1 264 ? -8.314 3.675 22.986 1.00 94.56 264 SER A O 1
ATOM 2078 N N . GLN A 1 265 ? -6.586 4.595 24.078 1.00 92.62 265 GLN A N 1
ATOM 2079 C CA . GLN A 1 265 ? -7.322 5.750 24.576 1.00 92.62 265 GLN A CA 1
ATOM 2080 C C . GLN A 1 265 ? -6.532 7.033 24.341 1.00 92.62 265 GLN A C 1
ATOM 2082 O O . GLN A 1 265 ? -5.304 7.054 24.385 1.00 92.62 265 GLN A O 1
ATOM 2087 N N . VAL A 1 266 ? -7.268 8.110 24.104 1.00 90.50 266 VAL A N 1
ATOM 2088 C CA . VAL A 1 266 ? -6.750 9.471 24.061 1.00 90.50 266 VAL A CA 1
ATOM 2089 C C . VAL A 1 266 ? -7.225 10.181 25.316 1.00 90.50 266 VAL A C 1
ATOM 2091 O O . VAL A 1 266 ? -8.413 10.128 25.636 1.00 90.50 266 VAL A O 1
ATOM 2094 N N . ILE A 1 267 ? -6.304 10.833 26.023 1.00 89.88 267 ILE A N 1
ATOM 2095 C CA . ILE A 1 267 ? -6.622 11.604 27.226 1.00 89.88 267 ILE A CA 1
ATOM 2096 C C . ILE A 1 267 ? -6.504 13.096 26.915 1.00 89.88 267 ILE A C 1
ATOM 2098 O O . ILE A 1 267 ? -5.400 13.562 26.631 1.00 89.88 267 ILE A O 1
ATOM 2102 N N . TRP A 1 268 ? -7.614 13.833 26.986 1.00 88.88 268 TRP A N 1
ATOM 2103 C CA . TRP A 1 268 ? -7.660 15.290 26.788 1.00 88.88 268 TRP A CA 1
ATOM 2104 C C . TRP A 1 268 ? -8.067 15.989 28.091 1.00 88.88 268 TRP A C 1
ATOM 2106 O O . TRP A 1 268 ? -9.148 15.720 28.612 1.00 88.88 268 TRP A O 1
ATOM 2116 N N . THR A 1 269 ? -7.208 16.851 28.656 1.00 81.50 269 THR A N 1
ATOM 2117 C CA . THR A 1 269 ? -7.511 17.585 29.905 1.00 81.50 269 THR A CA 1
ATOM 2118 C C . THR A 1 269 ? -7.383 19.099 29.808 1.00 81.50 269 THR A C 1
ATOM 2120 O O . THR A 1 269 ? -6.764 19.608 28.848 1.00 81.50 269 THR A O 1
#

Foldseek 3Di:
DDFDALVLLLVLLVVLLVLQVVLDPPDQFRDPVSLVVSLVVDDDLSSVLNVVLVCVLCVVPPDDVDTRGNVSSVVSSVCCSVPQAPVLCPPNGHHDPVSLVPGDPNSVSSVVSSVVVVVLVVVLVPDDLVNLQVVLCVLQVVPFWCFPPFPDGWGKHKDKFDDQDPEDDLVVVLVSVVHDCVDQQSPFPDKDFDDPVCLCRRPVCPPPVPHPRVVSSVVSVVSCVSFFPRWMWTWGGDCPDPPQWIKIWTWGAGPRRMIITIITIGGDD

pLDDT: mean 89.02, std 10.36, range [44.88, 98.56]